Protein AF-0000000080278066 (afdb_homodimer)

Solvent-accessible surface area (backbone atoms only — not comparable to full-atom values): 15580 Å² total; per-residue (Å²): 105,79,45,78,43,74,53,50,48,86,42,16,71,57,49,38,62,43,39,34,72,67,71,38,72,87,62,47,45,68,61,43,23,52,51,37,48,52,32,67,65,35,91,58,34,46,40,35,28,34,30,45,75,88,36,65,45,29,40,30,29,33,32,58,42,70,47,74,82,48,89,48,21,35,20,35,48,63,41,73,37,56,35,78,92,51,60,94,70,52,56,63,58,54,45,51,52,52,48,50,52,52,29,46,74,72,43,23,48,26,38,34,35,74,42,54,59,85,45,56,69,61,50,55,53,42,44,77,72,62,31,41,72,37,49,87,53,27,40,38,31,36,31,78,52,77,134,105,80,46,76,44,73,53,49,49,84,42,17,71,56,49,38,62,42,39,33,74,69,70,38,72,90,61,47,47,68,62,43,24,53,51,38,48,52,34,65,65,35,91,58,34,46,38,34,28,33,28,47,77,89,35,66,44,30,42,29,30,32,34,60,44,72,49,75,82,50,92,49,24,35,19,33,48,64,41,74,38,56,35,80,94,51,58,94,70,52,57,63,58,53,45,52,50,51,48,50,53,52,28,46,73,72,44,23,49,28,39,34,36,75,41,54,58,84,45,54,69,60,50,54,52,42,44,74,70,62,32,39,70,37,49,87,54,26,41,37,30,37,31,79,52,76,134

pLDDT: mean 96.29, std 3.82, range [64.88, 98.88]

Organism: Amycolatopsis orientalis (NCBI:txid31958)

Sequence (294 aa):
MMEIRQALTTDAPAVTPLLVQLGYPDNDVDDVRRRLERWERHPEGAAFVAESDGTVVGVVAVVAIPLFEREGSVGRIVALVVDESQRGTGVGRELVAVAEAEALRWGCIAMEVSSSRHRTGAHAFYRARGYEDRCERSAKFYRALTAMMEIRQALTTDAPAVTPLLVQLGYPDNDVDDVRRRLERWERHPEGAAFVAESDGTVVGVVAVVAIPLFEREGSVGRIVALVVDESQRGTGVGRELVAVAEAEALRWGCIAMEVSSSRHRTGAHAFYRARGYEDRCERSAKFYRALTA

Structure (mmCIF, N/CA/C/O backbone):
data_AF-0000000080278066-model_v1
#
loop_
_entity.id
_entity.type
_entity.pdbx_description
1 polymer Acetyltransferase
#
loop_
_atom_site.group_PDB
_atom_site.id
_atom_site.type_symbol
_atom_site.label_atom_id
_atom_site.label_alt_id
_atom_site.label_comp_id
_atom_site.label_asym_id
_atom_site.label_entity_id
_atom_site.label_seq_id
_atom_site.pdbx_PDB_ins_code
_atom_site.Cartn_x
_atom_site.Cartn_y
_atom_site.Cartn_z
_atom_site.occupancy
_atom_site.B_iso_or_equiv
_atom_site.auth_seq_id
_atom_site.auth_comp_id
_atom_site.auth_asym_id
_atom_site.auth_atom_id
_atom_site.pdbx_PDB_model_num
ATOM 1 N N . MET A 1 1 ? -9.531 -31.562 -7.836 1 84.81 1 MET A N 1
ATOM 2 C CA . MET A 1 1 ? -10.359 -30.547 -7.207 1 84.81 1 MET A CA 1
ATOM 3 C C . MET A 1 1 ? -9.523 -29.344 -6.801 1 84.81 1 MET A C 1
ATOM 5 O O . MET A 1 1 ? -8.359 -29.484 -6.406 1 84.81 1 MET A O 1
ATOM 9 N N . MET A 1 2 ? -9.891 -28.156 -7.047 1 91.19 2 MET A N 1
ATOM 10 C CA . MET A 1 2 ? -9.133 -26.938 -6.738 1 91.19 2 MET A CA 1
ATOM 11 C C . MET A 1 2 ? -9.438 -26.453 -5.324 1 91.19 2 MET A C 1
ATOM 13 O O . MET A 1 2 ? -10.594 -26.469 -4.895 1 91.19 2 MET A O 1
ATOM 17 N N . GLU A 1 3 ? -8.391 -26.188 -4.559 1 96.62 3 GLU A N 1
ATOM 18 C CA . GLU A 1 3 ? -8.508 -25.656 -3.205 1 96.62 3 GLU A CA 1
ATOM 19 C C . GLU A 1 3 ? -7.613 -24.422 -3.02 1 96.62 3 GLU A C 1
ATOM 21 O O . GLU A 1 3 ? -6.484 -24.391 -3.52 1 96.62 3 GLU A O 1
ATOM 26 N N . ILE A 1 4 ? -8.156 -23.453 -2.354 1 98.38 4 ILE A N 1
ATOM 27 C CA . ILE A 1 4 ? -7.348 -22.297 -1.973 1 98.38 4 ILE A CA 1
ATOM 28 C C . ILE A 1 4 ? -7.023 -22.375 -0.482 1 98.38 4 ILE A C 1
ATOM 30 O O . ILE A 1 4 ? -7.918 -22.562 0.346 1 98.38 4 ILE A O 1
ATOM 34 N N . ARG A 1 5 ? -5.812 -22.25 -0.176 1 98.25 5 ARG A N 1
ATOM 35 C CA . ARG A 1 5 ? -5.371 -22.297 1.215 1 98.25 5 ARG A CA 1
ATOM 36 C C . ARG A 1 5 ? -4.254 -21.281 1.462 1 98.25 5 ARG A C 1
ATOM 38 O O . ARG A 1 5 ? -3.658 -20.766 0.516 1 98.25 5 ARG A O 1
ATOM 45 N N . GLN A 1 6 ? -3.992 -21.047 2.738 1 98.31 6 GLN A N 1
ATOM 46 C CA . GLN A 1 6 ? -2.867 -20.188 3.086 1 98.31 6 GLN A CA 1
ATOM 47 C C . GLN A 1 6 ? -1.546 -20.797 2.623 1 98.31 6 GLN A C 1
ATOM 49 O O . GLN A 1 6 ? -1.34 -22 2.734 1 98.31 6 GLN A O 1
ATOM 54 N N . ALA A 1 7 ? -0.688 -20 2.07 1 98.62 7 ALA A N 1
ATOM 55 C CA . ALA A 1 7 ? 0.644 -20.438 1.67 1 98.62 7 ALA A CA 1
ATOM 56 C C . ALA A 1 7 ? 1.505 -20.766 2.889 1 98.62 7 ALA A C 1
ATOM 58 O O . ALA A 1 7 ? 1.443 -20.062 3.9 1 98.62 7 ALA A O 1
ATOM 59 N N . LEU A 1 8 ? 2.256 -21.781 2.803 1 97.5 8 LEU A N 1
ATOM 60 C CA . LEU A 1 8 ? 3.23 -22.172 3.816 1 97.5 8 LEU A CA 1
ATOM 61 C C . LEU A 1 8 ? 4.652 -22.062 3.273 1 97.5 8 LEU A C 1
ATOM 63 O O . LEU A 1 8 ? 4.855 -22.031 2.057 1 97.5 8 LEU A O 1
ATOM 67 N N . THR A 1 9 ? 5.594 -22.047 4.23 1 97.94 9 THR A N 1
ATOM 68 C CA . THR A 1 9 ? 6.992 -21.984 3.826 1 97.94 9 THR A CA 1
ATOM 69 C C . THR A 1 9 ? 7.355 -23.188 2.951 1 97.94 9 THR A C 1
ATOM 71 O O . THR A 1 9 ? 8.195 -23.078 2.059 1 97.94 9 THR A O 1
ATOM 74 N N . THR A 1 10 ? 6.688 -24.266 3.137 1 97.56 10 THR A N 1
ATOM 75 C CA . THR A 1 10 ? 6.965 -25.484 2.391 1 97.56 10 THR A CA 1
ATOM 76 C C . THR A 1 10 ? 6.492 -25.359 0.945 1 97.56 10 THR A C 1
ATOM 78 O O . THR A 1 10 ? 6.836 -26.172 0.097 1 97.56 10 THR A O 1
ATOM 81 N N . ASP A 1 11 ? 5.773 -24.328 0.595 1 98.5 11 ASP A N 1
ATOM 82 C CA . ASP A 1 11 ? 5.285 -24.109 -0.763 1 98.5 11 ASP A CA 1
ATOM 83 C C . ASP A 1 11 ? 6.336 -23.406 -1.612 1 98.5 11 ASP A C 1
ATOM 85 O O . ASP A 1 11 ? 6.145 -23.219 -2.814 1 98.5 11 ASP A O 1
ATOM 89 N N . ALA A 1 12 ? 7.461 -23.047 -1.023 1 98.75 12 ALA A N 1
ATOM 90 C CA . ALA A 1 12 ? 8.461 -22.219 -1.687 1 98.75 12 ALA A CA 1
ATOM 91 C C . ALA A 1 12 ? 8.898 -22.844 -3.01 1 98.75 12 ALA A C 1
ATOM 93 O O . ALA A 1 12 ? 8.961 -22.156 -4.035 1 98.75 12 ALA A O 1
ATOM 94 N N . PRO A 1 13 ? 9.125 -24.156 -3.072 1 98.69 13 PRO A N 1
ATOM 95 C CA . PRO A 1 13 ? 9.547 -24.734 -4.352 1 98.69 13 PRO A CA 1
ATOM 96 C C . PRO A 1 13 ? 8.492 -24.578 -5.441 1 98.69 13 PRO A C 1
ATOM 98 O O . PRO A 1 13 ? 8.828 -24.422 -6.617 1 98.69 13 PRO A O 1
ATOM 101 N N . ALA A 1 14 ? 7.238 -24.641 -5.09 1 98.69 14 ALA A N 1
ATOM 102 C CA . ALA A 1 14 ? 6.156 -24.547 -6.066 1 98.69 14 ALA A CA 1
ATOM 103 C C . ALA A 1 14 ? 5.867 -23.109 -6.4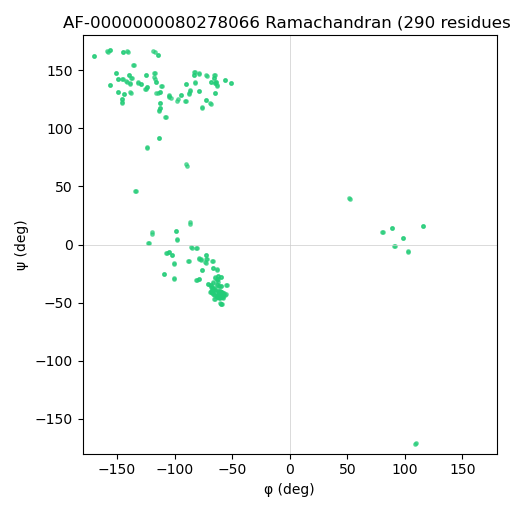41 1 98.69 14 ALA A C 1
ATOM 105 O O . ALA A 1 14 ? 5.488 -22.812 -7.578 1 98.69 14 ALA A O 1
ATOM 106 N N . VAL A 1 15 ? 6.078 -22.141 -5.527 1 98.75 15 VAL A N 1
ATOM 107 C CA . VAL A 1 15 ? 5.793 -20.734 -5.742 1 98.75 15 VAL A CA 1
ATOM 108 C C . VAL A 1 15 ? 6.902 -20.109 -6.578 1 98.75 15 VAL A C 1
ATOM 110 O O . VAL A 1 15 ? 6.648 -19.203 -7.387 1 98.75 15 VAL A O 1
ATOM 113 N N . THR A 1 16 ? 8.133 -20.625 -6.473 1 98.75 16 THR A N 1
ATOM 114 C CA . THR A 1 16 ? 9.297 -20.031 -7.121 1 98.75 16 THR A CA 1
ATOM 115 C C . THR A 1 16 ? 9.109 -20 -8.633 1 98.75 16 THR A C 1
ATOM 117 O O . THR A 1 16 ? 9.234 -18.938 -9.25 1 98.75 16 THR A O 1
ATOM 120 N N . PRO A 1 17 ? 8.742 -21.094 -9.289 1 98.31 17 PRO A N 1
ATOM 121 C CA . PRO A 1 17 ? 8.5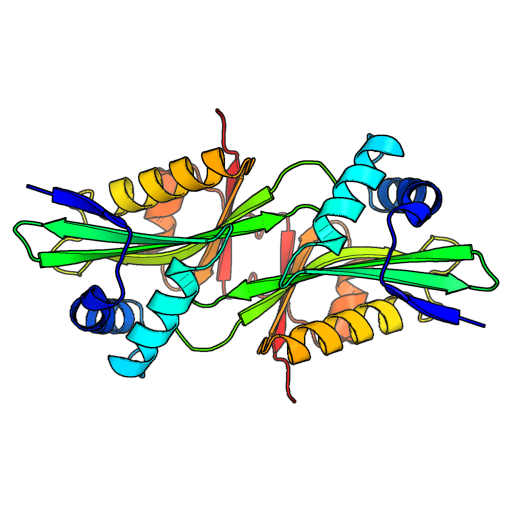39 -21.016 -10.742 1 98.31 17 PRO A CA 1
ATOM 122 C C . PRO A 1 17 ? 7.367 -20.109 -11.125 1 98.31 17 PRO A C 1
ATOM 124 O O . PRO A 1 17 ? 7.352 -19.547 -12.219 1 98.31 17 PRO A O 1
ATOM 127 N N . LEU A 1 18 ? 6.336 -19.953 -10.289 1 98.56 18 LEU A N 1
ATOM 128 C CA . LEU A 1 18 ? 5.242 -19.016 -10.547 1 98.56 18 LEU A CA 1
ATOM 129 C C . LEU A 1 18 ? 5.75 -17.594 -10.609 1 98.56 18 LEU A C 1
ATOM 131 O O . LEU A 1 18 ? 5.309 -16.797 -11.453 1 98.56 18 LEU A O 1
ATOM 135 N N . LEU A 1 19 ? 6.699 -17.25 -9.703 1 98.5 19 LEU A N 1
ATOM 136 C CA . LEU A 1 19 ? 7.262 -15.898 -9.695 1 98.5 19 LEU A CA 1
ATOM 137 C C . LEU A 1 19 ? 8.07 -15.648 -10.961 1 98.5 19 LEU A C 1
ATOM 139 O O . LEU A 1 19 ? 8.109 -14.523 -11.469 1 98.5 19 LEU A O 1
ATOM 143 N N . VAL A 1 20 ? 8.695 -16.672 -11.484 1 97.62 20 VAL A N 1
ATOM 144 C CA . VAL A 1 20 ? 9.367 -16.562 -12.781 1 97.62 20 VAL A CA 1
ATOM 145 C C . VAL A 1 20 ? 8.344 -16.219 -13.859 1 97.62 20 VAL A C 1
ATOM 147 O O . VAL A 1 20 ? 8.57 -15.297 -14.656 1 97.62 20 VAL A O 1
ATOM 150 N N . GLN A 1 21 ? 7.199 -16.906 -13.852 1 96.75 21 GLN A N 1
ATOM 151 C CA . GLN A 1 21 ? 6.141 -16.641 -14.82 1 96.75 21 GLN A CA 1
ATOM 152 C C . GLN A 1 21 ? 5.59 -15.227 -14.656 1 96.75 21 GLN A C 1
ATOM 154 O O . GLN A 1 21 ? 5.145 -14.617 -15.625 1 96.75 21 GLN A O 1
ATOM 159 N N . LEU A 1 22 ? 5.629 -14.688 -13.438 1 96.06 22 LEU A N 1
ATOM 160 C CA . LEU A 1 22 ? 5.148 -13.344 -13.148 1 96.06 22 LEU A CA 1
ATOM 161 C C . LEU A 1 22 ? 6.105 -12.297 -13.703 1 96.06 22 LEU A C 1
ATOM 163 O O . LEU A 1 22 ? 5.738 -11.125 -13.844 1 96.06 22 LEU A O 1
ATOM 167 N N . GLY A 1 23 ? 7.348 -12.75 -14.039 1 95.44 23 GLY A N 1
ATOM 168 C CA . GLY A 1 23 ? 8.305 -11.836 -14.648 1 95.44 23 GLY A CA 1
ATOM 169 C C . GLY A 1 23 ? 9.523 -11.594 -13.789 1 95.44 23 GLY A C 1
ATOM 170 O O . GLY A 1 23 ? 10.258 -10.633 -14 1 95.44 23 GLY A O 1
ATOM 171 N N . TYR A 1 24 ? 9.75 -12.453 -12.773 1 97 24 TYR A N 1
ATOM 172 C CA . TYR A 1 24 ? 10.883 -12.289 -11.867 1 97 24 TYR A CA 1
ATOM 173 C C . TYR A 1 24 ? 11.75 -13.547 -11.844 1 97 24 TYR A C 1
ATOM 175 O O . TYR A 1 24 ? 11.68 -14.336 -10.898 1 97 24 TYR A O 1
ATOM 183 N N . PRO A 1 25 ? 12.602 -13.641 -12.789 1 96.06 25 PRO A N 1
ATOM 184 C CA . PRO A 1 25 ? 13.359 -14.875 -12.984 1 96.06 25 PRO A CA 1
ATOM 185 C C . PRO A 1 25 ? 14.5 -15.039 -11.977 1 96.06 25 PRO A C 1
ATOM 187 O O . PRO A 1 25 ? 15.055 -16.125 -11.836 1 96.06 25 PRO A O 1
ATOM 190 N N . ASP A 1 26 ? 14.859 -14 -11.234 1 94.56 26 ASP A N 1
ATOM 191 C CA . ASP A 1 26 ? 16.031 -14.023 -10.359 1 94.56 26 ASP A CA 1
ATOM 192 C C . ASP A 1 26 ? 15.672 -14.594 -8.984 1 94.56 26 ASP A C 1
ATOM 194 O O . ASP A 1 26 ? 16.469 -14.531 -8.055 1 94.56 26 ASP A O 1
ATOM 198 N N . ASN A 1 27 ? 14.562 -15.289 -8.891 1 97.19 27 ASN A N 1
ATOM 199 C CA . ASN A 1 27 ? 14.156 -15.844 -7.605 1 97.19 27 ASN A CA 1
ATOM 200 C C . ASN A 1 27 ? 14.727 -17.25 -7.395 1 97.19 27 ASN A C 1
ATOM 202 O O . ASN A 1 27 ? 14.773 -18.047 -8.328 1 97.19 27 ASN A O 1
ATOM 206 N N . ASP A 1 28 ? 15.18 -17.469 -6.191 1 97.19 28 ASP A N 1
ATOM 207 C CA . ASP A 1 28 ? 15.516 -18.828 -5.805 1 97.19 28 ASP A CA 1
ATOM 208 C C . ASP A 1 28 ? 14.656 -19.297 -4.633 1 97.19 28 ASP A C 1
ATOM 210 O O . ASP A 1 28 ? 14 -18.484 -3.975 1 97.19 28 ASP A O 1
ATOM 214 N N . VAL A 1 29 ? 14.664 -20.578 -4.371 1 98.5 29 VAL A N 1
ATOM 215 C CA . VAL A 1 29 ? 13.734 -21.219 -3.441 1 98.5 29 VAL A CA 1
ATOM 216 C C . VAL A 1 29 ? 13.992 -20.703 -2.025 1 98.5 29 VAL A C 1
ATOM 218 O O . VAL A 1 29 ? 13.055 -20.469 -1.264 1 98.5 29 VAL A O 1
ATOM 221 N N . ASP A 1 30 ? 15.211 -20.484 -1.676 1 98.19 30 ASP A N 1
ATOM 222 C CA . ASP A 1 30 ? 15.547 -20.062 -0.324 1 98.19 30 ASP A CA 1
ATOM 223 C C . ASP A 1 30 ? 15.055 -18.625 -0.068 1 98.19 30 ASP A C 1
ATOM 225 O O . ASP A 1 30 ? 14.539 -18.328 1.013 1 98.19 30 ASP A O 1
ATOM 229 N N . ASP A 1 31 ? 15.211 -17.797 -1.021 1 97.44 31 ASP A N 1
ATOM 230 C CA . ASP A 1 31 ? 14.703 -16.438 -0.923 1 97.44 31 ASP A CA 1
ATOM 231 C C . ASP A 1 31 ? 13.188 -16.422 -0.785 1 97.44 31 ASP A C 1
ATOM 233 O O . ASP A 1 31 ? 12.641 -15.703 0.053 1 97.44 31 ASP A O 1
ATOM 237 N N . VAL A 1 32 ? 12.578 -17.219 -1.61 1 98.62 32 VAL A N 1
ATOM 238 C CA . VAL A 1 32 ? 11.117 -17.297 -1.595 1 98.62 32 VAL A CA 1
ATOM 239 C C . VAL A 1 32 ? 10.641 -17.844 -0.256 1 98.62 32 VAL A C 1
ATOM 241 O O . VAL A 1 32 ? 9.656 -17.359 0.308 1 98.62 32 VAL A O 1
ATOM 244 N N . ARG A 1 33 ? 11.312 -18.812 0.254 1 98.56 33 ARG A N 1
ATOM 245 C CA . ARG A 1 33 ? 10.977 -19.375 1.555 1 98.56 33 ARG A CA 1
ATOM 246 C C . ARG A 1 33 ? 11.023 -18.312 2.646 1 98.56 33 ARG A C 1
ATOM 248 O O . ARG A 1 33 ? 10.117 -18.234 3.48 1 98.56 33 ARG A O 1
ATOM 255 N N . ARG A 1 34 ? 12.039 -17.531 2.648 1 97.75 34 ARG A N 1
ATOM 256 C CA . ARG A 1 34 ? 12.18 -16.453 3.637 1 97.75 34 ARG A CA 1
ATOM 257 C C . ARG A 1 34 ? 11.039 -15.453 3.525 1 97.75 34 ARG A C 1
ATOM 259 O O . ARG A 1 34 ? 10.492 -15.008 4.539 1 97.75 34 ARG A O 1
ATOM 266 N N . ARG A 1 35 ? 10.719 -15.156 2.354 1 98 35 ARG A N 1
ATOM 267 C CA . ARG A 1 35 ? 9.625 -14.203 2.16 1 98 35 ARG A CA 1
ATOM 268 C C . ARG A 1 35 ? 8.297 -14.812 2.598 1 98 35 ARG A C 1
ATOM 270 O O . ARG A 1 35 ? 7.469 -14.125 3.211 1 98 35 ARG A O 1
ATOM 277 N N . LEU A 1 36 ? 8.086 -16.109 2.281 1 98.56 36 LEU A N 1
ATOM 278 C CA . LEU A 1 36 ? 6.867 -16.766 2.734 1 98.56 36 LEU A CA 1
ATOM 279 C C . LEU A 1 36 ? 6.793 -16.781 4.258 1 98.56 36 LEU A C 1
ATOM 281 O O . LEU A 1 36 ? 5.715 -16.641 4.836 1 98.56 36 LEU A O 1
ATOM 285 N N . GLU A 1 37 ? 7.875 -16.922 4.887 1 97.88 37 GLU A N 1
ATOM 286 C CA . GLU A 1 37 ? 7.922 -16.891 6.348 1 97.88 37 GLU A CA 1
ATOM 287 C C . GLU A 1 37 ? 7.477 -15.523 6.871 1 97.88 37 GLU A C 1
ATOM 289 O O . GLU A 1 37 ? 6.703 -15.445 7.828 1 97.88 37 GLU A O 1
ATOM 294 N N . ARG A 1 38 ? 7.977 -14.508 6.273 1 95.69 38 ARG A N 1
ATOM 295 C CA . ARG A 1 38 ? 7.586 -13.148 6.637 1 95.69 38 ARG A CA 1
ATOM 296 C C . ARG A 1 38 ? 6.082 -12.953 6.477 1 95.69 38 ARG A C 1
ATOM 298 O O . ARG A 1 38 ? 5.426 -12.383 7.352 1 95.69 38 ARG A O 1
ATOM 305 N N . TRP A 1 39 ? 5.562 -13.445 5.414 1 96.81 39 TRP A N 1
ATOM 306 C CA . TRP A 1 39 ? 4.145 -13.266 5.117 1 96.81 39 TRP A CA 1
ATOM 307 C C . TRP A 1 39 ? 3.283 -14.094 6.066 1 96.81 39 TRP A C 1
ATOM 309 O O . TRP A 1 39 ? 2.191 -13.672 6.453 1 96.81 39 TRP A O 1
ATOM 319 N N . GLU A 1 40 ? 3.783 -15.195 6.426 1 95.19 40 GLU A N 1
ATOM 320 C CA . GLU A 1 40 ? 3.078 -16.047 7.387 1 95.19 40 GLU A CA 1
ATOM 321 C C . GLU A 1 40 ? 2.924 -15.336 8.727 1 95.19 40 GLU A C 1
ATOM 323 O O . GLU A 1 40 ? 1.932 -15.539 9.43 1 95.19 40 GLU A O 1
ATOM 328 N N . ARG A 1 41 ? 3.805 -14.453 9.023 1 93.31 41 ARG A N 1
ATOM 329 C CA . ARG A 1 41 ? 3.836 -13.812 10.336 1 93.31 41 ARG A CA 1
ATOM 330 C C . ARG A 1 41 ? 3.25 -12.406 10.273 1 93.31 41 ARG A C 1
ATOM 332 O O . ARG A 1 41 ? 3.1 -11.75 11.305 1 93.31 41 ARG A O 1
ATOM 339 N N . HIS A 1 42 ? 3.02 -11.969 9.133 1 94.31 42 HIS A N 1
ATOM 340 C CA . HIS A 1 42 ? 2.549 -10.594 8.984 1 94.31 42 HIS A CA 1
ATOM 341 C C . HIS A 1 42 ? 1.17 -10.414 9.609 1 94.31 42 HIS A C 1
ATOM 343 O O . HIS A 1 42 ? 0.251 -11.188 9.336 1 94.31 42 HIS A O 1
ATOM 349 N N . PRO A 1 43 ? 0.98 -9.453 10.398 1 92 43 PRO A N 1
ATOM 350 C CA . PRO A 1 43 ? -0.276 -9.312 11.141 1 92 43 PRO A CA 1
ATOM 351 C C . PRO A 1 43 ? -1.463 -8.992 10.242 1 92 43 PRO A C 1
ATOM 353 O O . PRO A 1 43 ? -2.588 -9.414 10.516 1 92 43 PRO A O 1
ATOM 356 N N . GLU A 1 44 ? -1.262 -8.242 9.211 1 96.44 44 GLU A N 1
ATOM 357 C CA . GLU A 1 44 ? -2.309 -7.871 8.266 1 96.44 44 GLU A CA 1
ATOM 358 C C . GLU A 1 44 ? -1.832 -8.031 6.82 1 96.44 44 GLU A C 1
ATOM 360 O O . GLU A 1 44 ? -1.976 -7.117 6.008 1 96.44 44 GLU A O 1
ATOM 365 N N . GLY A 1 45 ? -1.229 -9.102 6.531 1 97.69 45 GLY A N 1
ATOM 366 C CA . GLY A 1 45 ? -0.775 -9.617 5.25 1 97.69 45 GLY A CA 1
ATOM 367 C C . GLY A 1 45 ? -0.872 -11.133 5.148 1 97.69 45 GLY A C 1
ATOM 368 O O . GLY A 1 45 ? -0.667 -11.836 6.137 1 97.69 45 GLY A O 1
ATOM 369 N N . ALA A 1 46 ? -1.251 -11.578 3.938 1 98.25 46 ALA A N 1
ATOM 370 C CA . ALA A 1 46 ? -1.374 -13.016 3.744 1 98.25 46 ALA A CA 1
ATOM 371 C C . ALA A 1 46 ? -1.101 -13.406 2.293 1 98.25 46 ALA A C 1
ATOM 373 O O . ALA A 1 46 ? -1.369 -12.625 1.377 1 98.25 46 ALA A O 1
ATOM 374 N N . ALA A 1 47 ? -0.575 -14.539 2.166 1 98.81 47 ALA A N 1
ATOM 375 C CA . ALA A 1 47 ? -0.457 -15.18 0.86 1 98.81 47 ALA A CA 1
ATOM 376 C C . ALA A 1 47 ? -1.285 -16.469 0.801 1 98.81 47 ALA A C 1
ATOM 378 O O . ALA A 1 47 ? -1.335 -17.219 1.771 1 98.81 47 ALA A O 1
ATOM 379 N N . PHE A 1 48 ? -1.915 -16.656 -0.333 1 98.88 48 PHE A N 1
ATOM 380 C CA . PHE A 1 48 ? -2.705 -17.859 -0.577 1 98.88 48 PHE A CA 1
ATOM 381 C C . PHE A 1 48 ? -2.246 -18.562 -1.85 1 98.88 48 PHE A C 1
ATOM 383 O O . PHE A 1 48 ? -1.877 -17.906 -2.826 1 98.88 48 PHE A O 1
ATOM 390 N N . VAL A 1 49 ? -2.326 -19.906 -1.823 1 98.88 49 VAL A N 1
ATOM 391 C CA . VAL A 1 49 ? -2.023 -20.688 -3.02 1 98.88 49 VAL A CA 1
ATOM 392 C C . VAL A 1 49 ? -3.266 -21.453 -3.463 1 98.88 49 VAL A C 1
ATOM 394 O O . VAL A 1 49 ? -4.109 -21.812 -2.637 1 98.88 49 VAL A O 1
ATOM 397 N N . ALA A 1 50 ? -3.418 -21.531 -4.727 1 98.75 50 ALA A N 1
ATOM 398 C CA . ALA A 1 50 ? -4.375 -22.453 -5.328 1 98.75 50 ALA A CA 1
ATOM 399 C C . ALA A 1 50 ? -3.729 -23.812 -5.613 1 98.75 50 ALA A C 1
ATOM 401 O O . ALA A 1 50 ? -2.703 -23.891 -6.293 1 98.75 50 ALA A O 1
ATOM 402 N N . GLU A 1 51 ? -4.293 -24.828 -5.086 1 97.88 51 GLU A N 1
ATOM 403 C CA . GLU A 1 51 ? -3.807 -26.188 -5.293 1 97.88 51 GLU A CA 1
ATOM 404 C C . GLU A 1 51 ? -4.797 -27.016 -6.105 1 97.88 51 GLU A C 1
ATOM 406 O O . GLU A 1 51 ? -5.98 -27.078 -5.77 1 97.88 51 GLU A O 1
ATOM 411 N N . SER A 1 52 ? -4.355 -27.531 -7.227 1 95.62 52 SER A N 1
ATOM 412 C CA . SER A 1 52 ? -5.129 -28.438 -8.07 1 95.62 52 SER A CA 1
ATOM 413 C C . SER A 1 52 ? -4.496 -29.828 -8.102 1 95.62 52 SER A C 1
ATOM 415 O O . SER A 1 52 ? -3.389 -30 -8.617 1 95.62 52 SER A O 1
ATOM 417 N N . ASP A 1 53 ? -5.238 -30.812 -7.555 1 92.69 53 ASP A N 1
ATOM 418 C CA . ASP A 1 53 ? -4.793 -32.188 -7.547 1 92.69 53 ASP A CA 1
ATOM 419 C C . ASP A 1 53 ? -3.389 -32.312 -6.961 1 92.69 53 ASP A C 1
ATOM 421 O O . ASP A 1 53 ? -2.514 -32.938 -7.562 1 92.69 53 ASP A O 1
ATOM 425 N N . GLY A 1 54 ? -3.098 -31.547 -5.91 1 92.56 54 GLY A N 1
ATOM 426 C CA . GLY A 1 54 ? -1.864 -31.656 -5.145 1 92.56 54 GLY A CA 1
ATOM 427 C C . GLY A 1 54 ? -0.761 -30.75 -5.664 1 92.56 54 GLY A C 1
ATOM 428 O O . GLY A 1 54 ? 0.332 -30.703 -5.098 1 92.56 54 GLY A O 1
ATOM 429 N N . THR A 1 55 ? -1.075 -30.047 -6.715 1 95.81 55 THR A N 1
ATOM 430 C CA . THR A 1 55 ? -0.081 -29.156 -7.309 1 95.81 55 THR A CA 1
ATOM 431 C C . THR A 1 55 ? -0.485 -27.703 -7.133 1 95.81 55 THR A C 1
ATOM 433 O O . THR A 1 55 ? -1.632 -27.328 -7.395 1 95.81 55 THR A O 1
ATOM 436 N N . VAL A 1 56 ? 0.471 -26.906 -6.656 1 98.38 56 VAL A N 1
ATOM 437 C CA . VAL A 1 56 ? 0.223 -25.484 -6.57 1 98.38 56 VAL A CA 1
ATOM 438 C C . VAL A 1 56 ? 0.243 -24.859 -7.969 1 98.38 56 VAL A C 1
ATOM 440 O O . VAL A 1 56 ? 1.227 -25 -8.695 1 98.38 56 VAL A O 1
ATOM 443 N N . VAL A 1 57 ? -0.869 -24.172 -8.312 1 98.44 57 VAL A N 1
ATOM 444 C CA . VAL A 1 57 ? -0.995 -23.703 -9.688 1 98.44 57 VAL A CA 1
ATOM 445 C C . VAL A 1 57 ? -1.188 -22.188 -9.688 1 98.44 57 VAL A C 1
ATOM 447 O O . VAL A 1 57 ? -1.355 -21.578 -10.742 1 98.44 57 VAL A O 1
ATOM 450 N N . GLY A 1 58 ? -1.191 -21.516 -8.555 1 98.75 58 GLY A N 1
ATOM 451 C CA . GLY A 1 58 ? -1.329 -20.078 -8.461 1 98.75 58 GLY A CA 1
ATOM 452 C C . GLY A 1 58 ? -1.063 -19.547 -7.066 1 98.75 58 GLY A C 1
ATOM 453 O O . GLY A 1 58 ? -1.046 -20.312 -6.098 1 98.75 58 GLY A O 1
ATOM 454 N N . VAL A 1 59 ? -0.816 -18.266 -7 1 98.88 59 VAL A N 1
ATOM 455 C CA . VAL A 1 59 ? -0.574 -17.609 -5.719 1 98.88 59 VAL A CA 1
ATOM 456 C C . VAL A 1 59 ? -1.059 -16.156 -5.777 1 98.88 59 VAL A C 1
ATOM 458 O O . VAL A 1 59 ? -1.006 -15.523 -6.832 1 98.88 59 VAL A O 1
ATOM 461 N N . VAL A 1 60 ? -1.613 -15.695 -4.672 1 98.88 60 VAL A N 1
ATOM 462 C CA . VAL A 1 60 ? -1.959 -14.289 -4.465 1 98.88 60 VAL A CA 1
ATOM 463 C C . VAL A 1 60 ? -1.438 -13.82 -3.107 1 98.88 60 VAL A C 1
ATOM 465 O O . VAL A 1 60 ? -1.428 -14.594 -2.143 1 98.88 60 VAL A O 1
ATOM 468 N N . ALA A 1 61 ? -0.93 -12.664 -3.043 1 98.88 61 ALA A N 1
ATOM 469 C CA . ALA A 1 61 ? -0.522 -12.039 -1.79 1 98.88 61 ALA A CA 1
ATOM 470 C C . ALA A 1 61 ? -1.18 -10.672 -1.622 1 98.88 61 ALA A C 1
ATOM 472 O O . ALA A 1 61 ? -1.24 -9.883 -2.57 1 98.88 61 ALA A O 1
ATOM 473 N N . VAL A 1 62 ? -1.718 -10.422 -0.434 1 98.81 62 VAL A N 1
ATOM 474 C CA . VAL A 1 62 ? -2.473 -9.211 -0.142 1 98.81 62 VAL A CA 1
ATOM 475 C C . VAL A 1 62 ? -2.076 -8.672 1.231 1 98.81 62 VAL A C 1
ATOM 477 O O . VAL A 1 62 ? -1.778 -9.445 2.145 1 98.81 62 VAL A O 1
ATOM 480 N N . VAL A 1 63 ? -2.033 -7.363 1.361 1 98.69 63 VAL A N 1
ATOM 481 C CA . VAL A 1 63 ? -1.689 -6.723 2.629 1 98.69 63 VAL A CA 1
ATOM 482 C C . VAL A 1 63 ? -2.584 -5.508 2.854 1 98.69 63 VAL A C 1
ATOM 484 O O . VAL A 1 63 ? -3.014 -4.859 1.897 1 98.69 63 VAL A O 1
ATOM 487 N N . ALA A 1 64 ? -2.9 -5.27 4.086 1 98.44 64 ALA A N 1
ATOM 488 C CA . ALA A 1 64 ? -3.711 -4.105 4.438 1 98.44 64 ALA A CA 1
ATOM 489 C C . ALA A 1 64 ? -2.836 -2.869 4.641 1 98.44 64 ALA A C 1
ATOM 491 O O . ALA A 1 64 ? -1.8 -2.938 5.305 1 98.44 64 ALA A O 1
ATOM 492 N N . ILE A 1 65 ? -3.201 -1.794 4.062 1 98.44 65 ILE A N 1
ATOM 493 C CA . ILE A 1 65 ? -2.584 -0.484 4.242 1 98.44 65 ILE A CA 1
ATOM 494 C C . ILE A 1 65 ? -3.514 0.418 5.051 1 98.44 65 ILE A C 1
ATOM 496 O O . ILE A 1 65 ? -4.562 0.836 4.559 1 98.44 65 ILE A O 1
ATOM 500 N N . PRO A 1 66 ? -3.137 0.713 6.273 1 97.94 66 PRO A N 1
ATOM 501 C CA . PRO A 1 66 ? -4.027 1.559 7.074 1 97.94 66 PRO A CA 1
ATOM 502 C C . PRO A 1 66 ? -4.188 2.961 6.492 1 97.94 66 PRO A C 1
ATOM 504 O O . PRO A 1 66 ? -3.227 3.529 5.965 1 97.94 66 PRO A O 1
ATOM 507 N N . LEU A 1 67 ? -5.375 3.459 6.547 1 97.94 67 LEU A N 1
ATOM 508 C CA . LEU A 1 67 ? -5.641 4.848 6.191 1 97.94 67 LEU A CA 1
ATOM 509 C C . LEU A 1 67 ? -5.355 5.777 7.367 1 97.94 67 LEU A C 1
ATOM 511 O O . LEU A 1 67 ? -5.551 5.395 8.523 1 97.94 67 LEU A O 1
ATOM 515 N N . PHE A 1 68 ? -4.887 6.93 7.043 1 98.38 68 PHE A N 1
ATOM 516 C CA . PHE A 1 68 ? -4.594 7.895 8.094 1 98.38 68 PHE A CA 1
ATOM 517 C C . PHE A 1 68 ? -5.703 8.93 8.203 1 98.38 68 PHE A C 1
ATOM 519 O O . PHE A 1 68 ? -6 9.414 9.297 1 98.38 68 PHE A O 1
ATOM 526 N N . GLU A 1 69 ? -6.402 9.227 7.043 1 97.19 69 GLU A N 1
ATOM 527 C CA . GLU A 1 69 ? -7.359 10.328 6.965 1 97.19 69 GLU A CA 1
ATOM 528 C C . GLU A 1 69 ? -8.758 9.883 7.391 1 97.19 69 GLU A C 1
ATOM 530 O O . GLU A 1 69 ? -9.625 10.711 7.66 1 97.19 69 GLU A O 1
ATOM 535 N N . ARG A 1 70 ? -8.992 8.594 7.477 1 96.12 70 ARG A N 1
ATOM 536 C CA . ARG A 1 70 ? -10.273 8.031 7.91 1 96.12 70 ARG A CA 1
ATOM 537 C C . ARG A 1 70 ? -10.086 6.621 8.461 1 96.12 70 ARG A C 1
ATOM 539 O O . ARG A 1 70 ? -9.008 6.031 8.32 1 96.12 70 ARG A O 1
ATOM 546 N N . GLU A 1 71 ? -11.102 6.145 9.094 1 94.81 71 GLU A N 1
ATOM 547 C CA . GLU A 1 71 ? -11.055 4.789 9.633 1 94.81 71 GLU A CA 1
ATOM 548 C C . GLU A 1 71 ? -10.984 3.752 8.516 1 94.81 71 GLU A C 1
ATOM 550 O O . GLU A 1 71 ? -11.586 3.936 7.449 1 94.81 71 GLU A O 1
ATOM 555 N N . GLY A 1 72 ? -10.25 2.688 8.867 1 95.81 72 GLY A N 1
ATOM 556 C CA . GLY A 1 72 ? -10.195 1.584 7.922 1 95.81 72 GLY A CA 1
ATOM 557 C C . GLY A 1 72 ? -8.836 1.431 7.266 1 95.81 72 GLY A C 1
ATOM 558 O O . GLY A 1 72 ? -7.848 1.992 7.734 1 95.81 72 GLY A O 1
ATOM 559 N N . SER A 1 73 ? -8.812 0.538 6.246 1 98.06 73 SER A N 1
ATOM 560 C CA . SER A 1 73 ? -7.617 0.215 5.465 1 98.06 73 SER A CA 1
ATOM 561 C C . SER A 1 73 ? -7.973 -0.064 4.008 1 98.06 73 SER A C 1
ATOM 563 O O . SER A 1 73 ? -9.148 -0.138 3.652 1 98.06 73 SER A O 1
ATOM 565 N N . VAL A 1 74 ? -6.957 -0.063 3.197 1 98.56 74 VAL A N 1
ATOM 566 C CA . VAL A 1 74 ? -7.078 -0.527 1.819 1 98.56 74 VAL A CA 1
ATOM 567 C C . VAL A 1 74 ? -6.234 -1.784 1.62 1 98.56 74 VAL A C 1
ATOM 569 O O . VAL A 1 74 ? -5.086 -1.846 2.066 1 98.56 74 VAL A O 1
ATOM 572 N N . GLY A 1 75 ? -6.875 -2.805 1.034 1 98.75 75 GLY A N 1
ATOM 573 C CA . GLY A 1 75 ? -6.113 -3.988 0.671 1 98.75 75 GLY A CA 1
ATOM 574 C C . GLY A 1 75 ? -5.316 -3.816 -0.608 1 98.75 75 GLY A C 1
ATOM 575 O O . GLY A 1 75 ? -5.84 -3.32 -1.609 1 98.75 75 GLY A O 1
ATOM 576 N N . ARG A 1 76 ? -4.09 -4.176 -0.599 1 98.75 76 ARG A N 1
ATOM 577 C CA . ARG A 1 76 ? -3.227 -4.164 -1.776 1 98.75 76 ARG A CA 1
ATOM 578 C C . ARG A 1 76 ? -2.84 -5.582 -2.186 1 98.75 76 ARG A C 1
ATOM 580 O O . ARG A 1 76 ? -2.217 -6.309 -1.411 1 98.75 76 ARG A O 1
ATOM 587 N N . ILE A 1 77 ? -3.246 -5.969 -3.367 1 98.69 77 ILE A N 1
ATOM 588 C CA . ILE A 1 77 ? -2.689 -7.184 -3.953 1 98.69 77 ILE A CA 1
ATOM 589 C C . ILE A 1 77 ? -1.282 -6.902 -4.477 1 98.69 77 ILE A C 1
ATOM 591 O O . ILE A 1 77 ? -1.104 -6.109 -5.402 1 98.69 77 ILE A O 1
ATOM 595 N N . VAL A 1 78 ? -0.323 -7.598 -3.902 1 98.44 78 VAL A N 1
ATOM 596 C CA . VAL A 1 78 ? 1.061 -7.293 -4.25 1 98.44 78 VAL A CA 1
ATOM 597 C C . VAL A 1 78 ? 1.58 -8.32 -5.25 1 98.44 78 VAL A C 1
ATOM 599 O O . VAL A 1 78 ? 2.619 -8.117 -5.883 1 98.44 78 VAL A O 1
ATOM 602 N N . ALA A 1 79 ? 0.909 -9.414 -5.375 1 98.31 79 ALA A N 1
ATOM 603 C CA . ALA A 1 79 ? 1.246 -10.438 -6.359 1 98.31 79 ALA A CA 1
ATOM 604 C C . ALA A 1 79 ? 0.03 -11.297 -6.699 1 98.31 79 ALA A C 1
ATOM 606 O O . ALA A 1 79 ? -0.762 -11.641 -5.816 1 98.31 79 ALA A O 1
ATOM 607 N N . LEU A 1 80 ? -0.119 -11.57 -7.926 1 98.25 80 LEU A N 1
ATOM 608 C CA . LEU A 1 80 ? -1.062 -12.555 -8.453 1 98.25 80 LEU A CA 1
ATOM 609 C C . LEU A 1 80 ? -0.492 -13.242 -9.688 1 98.25 80 LEU A C 1
ATOM 611 O O . LEU A 1 80 ? -0.136 -12.586 -10.664 1 98.25 80 LEU A O 1
ATOM 615 N N . VAL A 1 81 ? -0.403 -14.555 -9.594 1 98.12 81 VAL A N 1
ATOM 616 C CA . VAL A 1 81 ? 0.054 -15.297 -10.758 1 98.12 81 VAL A CA 1
ATOM 617 C C . VAL A 1 81 ? -0.585 -16.688 -10.773 1 98.12 81 VAL A C 1
ATOM 619 O O . VAL A 1 81 ? -0.702 -17.328 -9.734 1 98.12 81 VAL A O 1
ATOM 622 N N . VAL A 1 82 ? -1.092 -17 -11.852 1 98 82 VAL A N 1
ATOM 623 C CA . VAL A 1 82 ? -1.611 -18.344 -12.141 1 98 82 VAL A CA 1
ATOM 624 C C . VAL A 1 82 ? -0.724 -19.016 -13.18 1 98 82 VAL A C 1
ATOM 626 O O . VAL A 1 82 ? -0.31 -18.391 -14.156 1 98 82 VAL A O 1
ATOM 629 N N . ASP A 1 83 ? -0.446 -20.266 -12.922 1 98.06 83 ASP A N 1
ATOM 630 C CA . ASP A 1 83 ? 0.336 -21.031 -13.891 1 98.06 83 ASP A CA 1
ATOM 631 C C . ASP A 1 83 ? -0.25 -20.906 -15.289 1 98.06 83 ASP A C 1
ATOM 633 O O . ASP A 1 83 ? -1.469 -20.969 -15.469 1 98.06 83 ASP A O 1
ATOM 637 N N . GLU A 1 84 ? 0.619 -20.766 -16.266 1 95.81 84 GLU A N 1
ATOM 638 C CA . GLU A 1 84 ? 0.204 -20.578 -17.641 1 95.81 84 GLU A CA 1
ATOM 639 C C . GLU A 1 84 ? -0.733 -21.703 -18.094 1 95.81 84 GLU A C 1
ATOM 641 O O . GLU A 1 84 ? -1.69 -21.453 -18.828 1 95.81 84 GLU A O 1
ATOM 646 N N . SER A 1 85 ? -0.525 -22.875 -17.625 1 94.06 85 SER A N 1
ATOM 647 C CA . SER A 1 85 ? -1.295 -24.047 -18.031 1 94.06 85 SER A CA 1
ATOM 648 C C . SER A 1 85 ? -2.709 -24.016 -17.469 1 94.06 85 SER A C 1
ATOM 650 O O . SER A 1 85 ? -3.58 -24.766 -17.891 1 94.06 85 SER A O 1
ATOM 652 N N . GLN A 1 86 ? -2.951 -23.125 -16.531 1 93.56 86 GLN A N 1
ATOM 653 C CA . GLN A 1 86 ? -4.238 -23.094 -15.852 1 93.56 86 GLN A CA 1
ATOM 654 C C . GLN A 1 86 ? -4.938 -21.75 -16.062 1 93.56 86 GLN A C 1
ATOM 656 O O . GLN A 1 86 ? -5.93 -21.453 -15.383 1 93.56 86 GLN A O 1
ATOM 661 N N . ARG A 1 87 ? -4.434 -20.953 -16.906 1 89.31 87 ARG A N 1
ATOM 662 C CA . ARG A 1 87 ? -5.039 -19.656 -17.156 1 89.31 87 ARG A CA 1
ATOM 663 C C . ARG A 1 87 ? -6.352 -19.797 -17.922 1 89.31 87 ARG A C 1
ATOM 665 O O . ARG A 1 87 ? -6.516 -20.719 -18.719 1 89.31 87 ARG A O 1
ATOM 672 N N . GLY A 1 88 ? -7.27 -18.891 -17.562 1 89.56 88 GLY A N 1
ATOM 673 C CA . GLY A 1 88 ? -8.578 -18.938 -18.203 1 89.56 88 GLY A CA 1
ATOM 674 C C . GLY A 1 88 ? -9.492 -19.984 -17.594 1 89.56 88 GLY A C 1
ATOM 675 O O . GLY A 1 88 ? -10.555 -20.266 -18.141 1 89.56 88 GLY A O 1
ATOM 676 N N . THR A 1 89 ? -9.07 -20.547 -16.438 1 91.38 89 THR A N 1
ATOM 677 C CA . THR A 1 89 ? -9.844 -21.625 -15.836 1 91.38 89 THR A CA 1
ATOM 678 C C . THR A 1 89 ? -10.617 -21.109 -14.617 1 91.38 89 THR A C 1
ATOM 680 O O . THR A 1 89 ? -11.367 -21.859 -14 1 91.38 89 THR A O 1
ATOM 683 N N . GLY A 1 90 ? -10.391 -19.875 -14.227 1 95 90 GLY A N 1
ATOM 684 C CA . GLY A 1 90 ? -11.086 -19.328 -13.078 1 95 90 GLY A CA 1
ATOM 685 C C . GLY A 1 90 ? -10.234 -19.281 -11.82 1 95 90 GLY A C 1
ATOM 686 O O . GLY A 1 90 ? -10.641 -18.719 -10.805 1 95 90 GLY A O 1
ATOM 687 N N . VAL A 1 91 ? -9.055 -19.828 -11.852 1 97 91 VAL A N 1
ATOM 688 C CA . VAL A 1 91 ? -8.148 -19.891 -10.711 1 97 91 VAL A CA 1
ATOM 689 C C . VAL A 1 91 ? -7.852 -18.469 -10.219 1 97 91 VAL A C 1
ATOM 691 O O . VAL A 1 91 ? -7.91 -18.203 -9.016 1 97 91 VAL A O 1
ATOM 694 N N . GLY A 1 92 ? -7.578 -17.562 -11.133 1 97.56 92 GLY A N 1
ATOM 695 C CA . GLY A 1 92 ? -7.316 -16.172 -10.773 1 97.56 92 GLY A CA 1
ATOM 696 C C . GLY A 1 92 ? -8.477 -15.523 -10.047 1 97.56 92 GLY A C 1
ATOM 697 O O . GLY A 1 92 ? -8.266 -14.812 -9.062 1 97.56 92 GLY A O 1
ATOM 698 N N . ARG A 1 93 ? -9.648 -15.828 -10.531 1 97.19 93 ARG A N 1
ATOM 699 C CA . ARG A 1 93 ? -10.859 -15.281 -9.922 1 97.19 93 ARG A CA 1
ATOM 700 C C . ARG A 1 93 ? -11.008 -15.766 -8.484 1 97.19 93 ARG A C 1
ATOM 702 O O . ARG A 1 93 ? -11.336 -14.984 -7.59 1 97.19 93 ARG A O 1
ATOM 709 N N . GLU A 1 94 ? -10.781 -16.984 -8.266 1 97.75 94 GLU A N 1
ATOM 710 C CA . GLU A 1 94 ? -10.914 -17.562 -6.93 1 97.75 94 GLU A CA 1
ATOM 711 C C . GLU A 1 94 ? -9.844 -17.016 -5.984 1 97.75 94 GLU A C 1
ATOM 713 O O . GLU A 1 94 ? -10.133 -16.719 -4.824 1 97.75 94 GLU A O 1
ATOM 718 N N . LEU A 1 95 ? -8.617 -16.875 -6.473 1 98.56 95 LEU A N 1
ATOM 719 C CA . LEU A 1 95 ? -7.527 -16.312 -5.672 1 98.56 95 LEU A CA 1
ATOM 720 C C . LEU A 1 95 ? -7.836 -14.891 -5.242 1 98.56 95 LEU A C 1
ATOM 722 O O . LEU A 1 95 ? -7.684 -14.547 -4.07 1 98.56 95 LEU A O 1
ATOM 726 N N . VAL A 1 96 ? -8.328 -14.055 -6.164 1 98.44 96 VAL A N 1
ATOM 727 C CA . VAL A 1 96 ? -8.641 -12.664 -5.859 1 98.44 96 VAL A CA 1
ATOM 728 C C . VAL A 1 96 ? -9.828 -12.594 -4.898 1 98.44 96 VAL A C 1
ATOM 730 O O . VAL A 1 96 ? -9.836 -11.773 -3.977 1 98.44 96 VAL A O 1
ATOM 733 N N . ALA A 1 97 ? -10.781 -13.477 -5.066 1 98.12 97 ALA A N 1
ATOM 734 C CA . ALA A 1 97 ? -11.938 -13.508 -4.168 1 98.12 97 ALA A CA 1
ATOM 735 C C . ALA A 1 97 ? -11.508 -13.789 -2.73 1 98.12 97 ALA A C 1
ATOM 737 O O . ALA A 1 97 ? -12 -13.156 -1.794 1 98.12 97 ALA A O 1
ATOM 738 N N . VAL A 1 98 ? -10.625 -14.688 -2.533 1 98.5 98 VAL A N 1
ATOM 739 C CA . VAL A 1 98 ? -10.141 -15.023 -1.199 1 98.5 98 VAL A CA 1
ATOM 740 C C . VAL A 1 98 ? -9.344 -13.852 -0.63 1 98.5 98 VAL A C 1
ATOM 742 O O . VAL A 1 98 ? -9.469 -13.531 0.554 1 98.5 98 VAL A O 1
ATOM 745 N N . ALA A 1 99 ? -8.508 -13.203 -1.456 1 98.62 99 ALA A N 1
ATOM 746 C CA . ALA A 1 99 ? -7.762 -12.023 -1.031 1 98.62 99 ALA A CA 1
ATOM 747 C C . ALA A 1 99 ? -8.703 -10.906 -0.583 1 98.62 99 ALA A C 1
ATOM 749 O O . ALA A 1 99 ? -8.469 -10.266 0.444 1 98.62 99 ALA A O 1
ATOM 750 N N . GLU A 1 100 ? -9.773 -10.711 -1.327 1 98.62 100 GLU A N 1
ATOM 751 C CA . GLU A 1 100 ? -10.766 -9.695 -0.994 1 98.62 100 GLU A CA 1
ATOM 752 C C . GLU A 1 100 ? -11.484 -10.031 0.313 1 98.62 100 GLU A C 1
ATOM 754 O O . GLU A 1 100 ? -11.727 -9.148 1.138 1 98.62 100 GLU A O 1
ATOM 759 N N . ALA A 1 101 ? -11.836 -11.258 0.464 1 98.38 101 ALA A N 1
ATOM 760 C CA . ALA A 1 101 ? -12.492 -11.688 1.696 1 98.38 101 ALA A CA 1
ATOM 761 C C . ALA A 1 101 ? -11.586 -11.461 2.904 1 98.38 101 ALA A C 1
ATOM 763 O O . ALA A 1 101 ? -12.055 -11.008 3.955 1 98.38 101 ALA A O 1
ATOM 764 N N . GLU A 1 102 ? -10.336 -11.82 2.773 1 98.31 102 GLU A N 1
ATOM 765 C CA . GLU A 1 102 ? -9.383 -11.602 3.854 1 98.31 102 GLU A CA 1
ATOM 766 C C . GLU A 1 102 ? -9.227 -10.109 4.164 1 98.31 102 GLU A C 1
ATOM 768 O O . GLU A 1 102 ? -9.188 -9.719 5.328 1 98.31 102 GLU A O 1
ATOM 773 N N . ALA A 1 103 ? -9.125 -9.297 3.121 1 98.56 103 ALA A N 1
ATOM 774 C CA . ALA A 1 103 ? -9.031 -7.848 3.285 1 98.56 103 ALA A CA 1
ATOM 775 C C . ALA A 1 103 ? -10.242 -7.309 4.047 1 98.56 103 ALA A C 1
ATOM 777 O O . ALA A 1 103 ? -10.102 -6.457 4.926 1 98.56 103 ALA A O 1
ATOM 778 N N . LEU A 1 104 ? -11.414 -7.797 3.75 1 98 104 LEU A N 1
ATOM 779 C CA . LEU A 1 104 ? -12.633 -7.395 4.445 1 98 104 LEU A CA 1
ATOM 780 C C . LEU A 1 104 ? -12.547 -7.73 5.93 1 98 104 LEU A C 1
ATOM 782 O O . LEU A 1 104 ? -12.953 -6.93 6.777 1 98 104 LEU A O 1
ATOM 786 N N . ARG A 1 105 ? -11.984 -8.875 6.188 1 97.06 105 ARG A N 1
ATOM 787 C CA . ARG A 1 105 ? -11.828 -9.297 7.578 1 97.06 105 ARG A CA 1
ATOM 788 C C . ARG A 1 105 ? -10.906 -8.344 8.336 1 97.06 105 ARG A C 1
ATOM 790 O O . ARG A 1 105 ? -11.078 -8.141 9.539 1 97.06 105 ARG A O 1
ATOM 797 N N . TRP A 1 106 ? -9.945 -7.75 7.629 1 96.5 106 TRP A N 1
ATOM 798 C CA . TRP A 1 106 ? -9.031 -6.793 8.242 1 96.5 106 TRP A CA 1
ATOM 799 C C . TRP A 1 106 ? -9.672 -5.414 8.336 1 96.5 106 TRP A C 1
ATOM 801 O O . TRP A 1 106 ? -9.039 -4.461 8.797 1 96.5 106 TRP A O 1
ATOM 811 N N . GLY A 1 107 ? -10.898 -5.262 7.812 1 96.12 107 GLY A N 1
ATOM 812 C CA . GLY A 1 107 ? -11.578 -3.975 7.863 1 96.12 107 GLY A CA 1
ATOM 813 C C . GLY A 1 107 ? -11.266 -3.088 6.672 1 96.12 107 GLY A C 1
ATOM 814 O O . GLY A 1 107 ? -11.492 -1.876 6.719 1 96.12 107 GLY A O 1
ATOM 815 N N . CYS A 1 108 ? -10.695 -3.637 5.652 1 98.38 108 CYS A N 1
ATOM 816 C CA . CYS A 1 108 ? -10.438 -2.857 4.445 1 98.38 108 CYS A CA 1
ATOM 817 C C . CYS A 1 108 ? -11.742 -2.441 3.775 1 98.38 108 CYS A C 1
ATOM 819 O O . CYS A 1 108 ? -12.695 -3.221 3.719 1 98.38 108 CYS A O 1
ATOM 821 N N . ILE A 1 109 ? -11.688 -1.211 3.238 1 98.12 109 ILE A N 1
ATOM 822 C CA . ILE A 1 109 ? -12.898 -0.674 2.631 1 98.12 109 ILE A CA 1
ATOM 823 C C . ILE A 1 109 ? -12.766 -0.688 1.109 1 98.12 109 ILE A C 1
ATOM 825 O O . ILE A 1 109 ? -13.719 -0.369 0.392 1 98.12 109 ILE A O 1
ATOM 829 N N . ALA A 1 110 ? -11.609 -1.02 0.598 1 98.56 110 ALA A N 1
ATOM 830 C CA . ALA A 1 110 ? -11.312 -1.082 -0.83 1 98.56 110 ALA A CA 1
ATOM 831 C C . ALA A 1 110 ? -10.102 -1.972 -1.099 1 98.56 110 ALA A C 1
ATOM 833 O O . ALA A 1 110 ? -9.422 -2.404 -0.165 1 98.56 110 ALA A O 1
ATOM 834 N N . MET A 1 111 ? -9.938 -2.314 -2.357 1 98.69 111 MET A N 1
ATOM 835 C CA . MET A 1 111 ? -8.75 -3.002 -2.854 1 98.69 111 MET A CA 1
ATOM 836 C C . MET A 1 111 ? -8.016 -2.148 -3.881 1 98.69 111 MET A C 1
ATOM 838 O O . MET A 1 111 ? -8.641 -1.385 -4.621 1 98.69 111 MET A O 1
ATOM 842 N N . GLU A 1 112 ? -6.691 -2.318 -3.867 1 98.62 112 GLU A N 1
ATOM 843 C CA . GLU A 1 112 ? -5.922 -1.703 -4.945 1 98.62 112 GLU A CA 1
ATOM 844 C C . GLU A 1 112 ? -4.875 -2.666 -5.5 1 98.62 112 GLU A C 1
ATOM 846 O O . GLU A 1 112 ? -4.484 -3.621 -4.82 1 98.62 112 GLU A O 1
ATOM 851 N N . VAL A 1 113 ? -4.484 -2.449 -6.789 1 97.62 113 VAL A N 1
ATOM 852 C CA . VAL A 1 113 ? -3.459 -3.211 -7.492 1 97.62 113 VAL A CA 1
ATOM 853 C C . VAL A 1 113 ? -2.676 -2.285 -8.422 1 97.62 113 VAL A C 1
ATOM 855 O O . VAL A 1 113 ? -3.264 -1.466 -9.133 1 97.62 113 VAL A O 1
ATOM 858 N N . SER A 1 114 ? -1.386 -2.35 -8.32 1 96.38 114 SER A N 1
ATOM 859 C CA . SER A 1 114 ? -0.538 -1.745 -9.336 1 96.38 114 SER A CA 1
ATOM 860 C C . SER A 1 114 ? -0.122 -2.77 -10.391 1 96.38 114 SER A C 1
ATOM 862 O O . SER A 1 114 ? 0.327 -3.867 -10.055 1 96.38 114 SER A O 1
ATOM 864 N N . SER A 1 115 ? -0.293 -2.482 -11.578 1 95.25 115 SER A N 1
ATOM 865 C CA . SER A 1 115 ? 0.008 -3.396 -12.68 1 95.25 115 SER A CA 1
ATOM 866 C C . SER A 1 115 ? 0.678 -2.668 -13.836 1 95.25 115 SER A C 1
ATOM 868 O O . SER A 1 115 ? 0.18 -1.64 -14.297 1 95.25 115 SER A O 1
ATOM 870 N N . SER A 1 116 ? 1.776 -3.256 -14.289 1 93.94 116 SER A N 1
ATOM 871 C CA . SER A 1 116 ? 2.441 -2.678 -15.453 1 93.94 116 SER A CA 1
ATOM 872 C C . SER A 1 116 ? 1.488 -2.572 -16.641 1 93.94 116 SER A C 1
ATOM 874 O O . SER A 1 116 ? 0.698 -3.484 -16.891 1 93.94 116 SER A O 1
ATOM 876 N N . ARG A 1 117 ? 1.588 -1.469 -17.406 1 93.12 117 ARG A N 1
ATOM 877 C CA . ARG A 1 117 ? 0.668 -1.238 -18.516 1 93.12 117 ARG A CA 1
ATOM 878 C C . ARG A 1 117 ? 0.875 -2.268 -19.625 1 93.12 117 ARG A C 1
ATOM 880 O O . ARG A 1 117 ? 0 -2.459 -20.469 1 93.12 117 ARG A O 1
ATOM 887 N N . HIS A 1 118 ? 1.976 -3.008 -19.609 1 90.31 118 HIS A N 1
ATOM 888 C CA . HIS A 1 118 ? 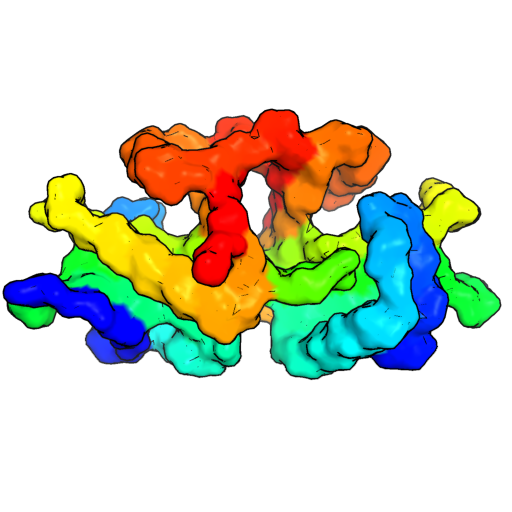2.213 -4.031 -20.625 1 90.31 118 HIS A CA 1
ATOM 889 C C . HIS A 1 118 ? 1.424 -5.301 -20.328 1 90.31 118 HIS A C 1
ATOM 891 O O . HIS A 1 118 ? 1.308 -6.184 -21.172 1 90.31 118 HIS A O 1
ATOM 897 N N . ARG A 1 119 ? 0.882 -5.352 -19.109 1 90.31 119 ARG A N 1
ATOM 898 C CA . ARG A 1 119 ? 0.136 -6.539 -18.703 1 90.31 119 ARG A CA 1
ATOM 899 C C . ARG A 1 119 ? -1.338 -6.414 -19.062 1 90.31 119 ARG A C 1
ATOM 901 O O . ARG A 1 119 ? -2.207 -6.453 -18.188 1 90.31 119 ARG A O 1
ATOM 908 N N . THR A 1 120 ? -1.653 -6.449 -20.375 1 87.75 120 THR A N 1
ATOM 909 C CA . THR A 1 120 ? -2.99 -6.16 -20.875 1 87.75 120 THR A CA 1
ATOM 910 C C . THR A 1 120 ? -3.979 -7.238 -20.438 1 87.75 120 THR A C 1
ATOM 912 O O . THR A 1 120 ? -5.145 -6.949 -20.172 1 87.75 120 THR A O 1
ATOM 915 N N . GLY A 1 121 ? -3.52 -8.469 -20.406 1 87.56 121 GLY A N 1
ATOM 916 C CA . GLY A 1 121 ? -4.367 -9.539 -19.906 1 87.56 121 GLY A CA 1
ATOM 917 C C . GLY A 1 121 ? -4.801 -9.344 -18.469 1 87.56 121 GLY A C 1
ATOM 918 O O . GLY A 1 121 ? -5.973 -9.539 -18.141 1 87.56 121 GLY A O 1
ATOM 919 N N . ALA A 1 122 ? -3.859 -8.984 -17.641 1 90.19 122 ALA A N 1
ATOM 920 C CA . ALA A 1 122 ? -4.18 -8.695 -16.25 1 90.19 122 ALA A CA 1
ATOM 921 C C . ALA A 1 122 ? -5.195 -7.559 -16.141 1 90.19 122 ALA A C 1
ATOM 923 O O . ALA A 1 122 ? -6.098 -7.598 -15.297 1 90.19 122 ALA A O 1
ATOM 924 N N . HIS A 1 123 ? -5.125 -6.555 -17.016 1 95.19 123 HIS A N 1
ATOM 925 C CA . HIS A 1 123 ? -6.02 -5.402 -16.984 1 95.19 123 HIS A CA 1
ATOM 926 C C . HIS A 1 123 ? -7.457 -5.812 -17.266 1 95.19 123 HIS A C 1
ATOM 928 O O . HIS A 1 123 ? -8.375 -5.41 -16.547 1 95.19 123 HIS A O 1
ATOM 934 N N . ALA A 1 124 ? -7.57 -6.609 -18.297 1 94.38 124 ALA A N 1
ATOM 935 C CA . ALA A 1 124 ? -8.898 -7.109 -18.641 1 94.38 124 ALA A CA 1
ATOM 936 C C . ALA A 1 124 ? -9.484 -7.914 -17.484 1 94.38 124 ALA A C 1
ATOM 938 O O . ALA A 1 124 ? -10.68 -7.812 -17.188 1 94.38 124 ALA A O 1
ATOM 939 N N . PHE A 1 125 ? -8.664 -8.672 -16.906 1 95.31 125 PHE A N 1
ATOM 940 C CA . PHE A 1 125 ? -9.062 -9.492 -15.766 1 95.31 125 PHE A CA 1
ATOM 941 C C . PHE A 1 125 ? -9.578 -8.617 -14.625 1 95.31 125 PHE A C 1
ATOM 943 O O . PHE A 1 125 ? -10.672 -8.852 -14.109 1 95.31 125 PHE A O 1
ATOM 950 N N . TYR A 1 126 ? -8.883 -7.574 -14.172 1 96.88 126 TYR A N 1
ATOM 951 C CA . TYR A 1 126 ? -9.273 -6.711 -13.062 1 96.88 126 TYR A CA 1
ATOM 952 C C . TYR A 1 126 ? -10.516 -5.902 -13.406 1 96.88 126 TYR A C 1
ATOM 954 O O . TYR A 1 126 ? -11.406 -5.734 -12.578 1 96.88 126 TYR A O 1
ATOM 962 N N . ARG A 1 127 ? -10.586 -5.43 -14.641 1 96.5 127 ARG A N 1
ATOM 963 C CA . ARG A 1 127 ? -11.766 -4.688 -15.078 1 96.5 127 ARG A CA 1
ATOM 964 C C . ARG A 1 127 ? -13.023 -5.559 -15 1 96.5 127 ARG A C 1
ATOM 966 O O . ARG A 1 127 ? -14.07 -5.098 -14.555 1 96.5 127 ARG A O 1
ATOM 973 N N . ALA A 1 128 ? -12.891 -6.789 -15.406 1 95.88 128 ALA A N 1
ATOM 974 C CA . ALA A 1 128 ? -14.008 -7.73 -15.367 1 95.88 128 ALA A CA 1
ATOM 975 C C . ALA A 1 128 ? -14.469 -7.973 -13.938 1 95.88 128 ALA A C 1
ATOM 977 O O . ALA A 1 128 ? -15.617 -8.367 -13.703 1 95.88 128 ALA A O 1
ATOM 978 N N . ARG A 1 129 ? -13.625 -7.715 -12.984 1 95.5 129 ARG A N 1
ATOM 979 C CA . ARG A 1 129 ? -13.938 -7.945 -11.578 1 95.5 129 ARG A CA 1
ATOM 980 C C . ARG A 1 129 ? -14.391 -6.66 -10.898 1 95.5 129 ARG A C 1
ATOM 982 O O . ARG A 1 129 ? -14.531 -6.613 -9.68 1 95.5 129 ARG A O 1
ATOM 989 N N . GLY A 1 130 ? -14.516 -5.59 -11.633 1 96.88 130 GLY A N 1
ATOM 990 C CA . GLY A 1 130 ? -15.078 -4.359 -11.102 1 96.88 130 GLY A CA 1
ATOM 991 C C . GLY A 1 130 ? -14.023 -3.355 -10.68 1 96.88 130 GLY A C 1
ATOM 992 O O . GLY A 1 130 ? -14.336 -2.326 -10.078 1 96.88 130 GLY A O 1
ATOM 993 N N . TYR A 1 131 ? -12.758 -3.674 -10.961 1 97.88 131 TYR A N 1
ATOM 994 C CA . TYR A 1 131 ? -11.711 -2.699 -10.688 1 97.88 131 TYR A CA 1
ATOM 995 C C . TYR A 1 131 ? -11.656 -1.632 -11.773 1 97.88 131 TYR A C 1
ATOM 997 O O . TYR A 1 131 ? -11.883 -1.925 -12.945 1 97.88 131 TYR A O 1
ATOM 1005 N N . GLU A 1 132 ? -11.297 -0.452 -11.312 1 97.12 132 GLU A N 1
ATOM 1006 C CA . GLU A 1 132 ? -11.164 0.662 -12.25 1 97.12 132 GLU A CA 1
ATOM 1007 C C . GLU A 1 132 ? -9.773 1.274 -12.18 1 97.12 132 GLU A C 1
ATOM 1009 O O . GLU A 1 132 ? -9.219 1.461 -11.086 1 97.12 132 GLU A O 1
ATOM 1014 N N . ASP A 1 133 ? -9.195 1.534 -13.328 1 96 133 ASP A N 1
ATOM 1015 C CA . ASP A 1 133 ? -7.926 2.25 -13.383 1 96 133 ASP A CA 1
ATOM 1016 C C . ASP A 1 133 ? -8.094 3.705 -12.953 1 96 133 ASP A C 1
ATOM 1018 O O . ASP A 1 133 ? -8.805 4.473 -13.602 1 96 133 ASP A O 1
ATOM 1022 N N . ARG A 1 134 ? -7.355 4.098 -11.898 1 95.94 134 ARG A N 1
ATOM 1023 C CA . ARG A 1 134 ? -7.551 5.418 -11.305 1 95.94 134 ARG A CA 1
ATOM 1024 C C . ARG A 1 134 ? -6.5 6.402 -11.805 1 95.94 134 ARG A C 1
ATOM 1026 O O . ARG A 1 134 ? -6.426 7.535 -11.328 1 95.94 134 ARG A O 1
ATOM 1033 N N . CYS A 1 135 ? -5.75 6.07 -12.805 1 94.62 135 CYS A N 1
ATOM 1034 C CA . CYS A 1 135 ? -4.652 6.918 -13.258 1 94.62 135 CYS A CA 1
ATOM 1035 C C . CYS A 1 135 ? -5.172 8.227 -13.836 1 94.62 135 CYS A C 1
ATOM 1037 O O . CYS A 1 135 ? -4.438 9.211 -13.922 1 94.62 135 CYS A O 1
ATOM 1039 N N . GLU A 1 136 ? -6.406 8.336 -14.25 1 91.19 136 GLU A N 1
ATOM 1040 C CA . GLU A 1 136 ? -6.984 9.594 -14.703 1 91.19 136 GLU A CA 1
ATOM 1041 C C . GLU A 1 136 ? -7.312 10.508 -13.523 1 91.19 136 GLU A C 1
ATOM 1043 O O . GLU A 1 136 ? -7.324 11.734 -13.664 1 91.19 136 GLU A O 1
ATOM 1048 N N . ARG A 1 137 ? -7.469 9.945 -12.367 1 93.06 137 ARG A N 1
ATOM 1049 C CA . ARG A 1 137 ? -7.934 10.711 -11.219 1 93.06 137 ARG A CA 1
ATOM 1050 C C . ARG A 1 137 ? -6.812 10.914 -10.203 1 93.06 137 ARG A C 1
ATOM 1052 O O . ARG A 1 137 ? -6.844 11.867 -9.422 1 93.06 137 ARG A O 1
ATOM 1059 N N . SER A 1 138 ? -5.934 10.039 -10.258 1 94.88 138 SER A N 1
ATOM 1060 C CA . SER A 1 138 ? -4.871 10.086 -9.258 1 94.88 138 SER A CA 1
ATOM 1061 C C . SER A 1 138 ? -3.514 9.773 -9.875 1 94.88 138 SER A C 1
ATOM 1063 O O . SER A 1 138 ? -3.404 8.883 -10.727 1 94.88 138 SER A O 1
ATOM 1065 N N . ALA A 1 139 ? -2.533 10.523 -9.469 1 95.06 139 ALA A N 1
ATOM 1066 C CA . ALA A 1 139 ? -1.148 10.227 -9.828 1 95.06 139 ALA A CA 1
ATOM 1067 C C . ALA A 1 139 ? -0.554 9.172 -8.898 1 95.06 139 ALA A C 1
ATOM 1069 O O . ALA A 1 139 ? -0.98 9.047 -7.746 1 95.06 139 ALA A O 1
ATOM 1070 N N . LYS A 1 140 ? 0.332 8.406 -9.445 1 96.25 140 LYS A N 1
ATOM 1071 C CA . LYS A 1 140 ? 1.105 7.43 -8.688 1 96.25 140 LYS A CA 1
ATOM 1072 C C . LYS A 1 140 ? 2.584 7.809 -8.648 1 96.25 140 LYS A C 1
ATOM 1074 O O . LYS A 1 140 ? 3.363 7.371 -9.5 1 96.25 140 LYS A O 1
ATOM 1079 N N . PHE A 1 141 ? 2.994 8.523 -7.672 1 97.44 141 PHE A N 1
ATOM 1080 C CA . PHE A 1 141 ? 4.379 8.9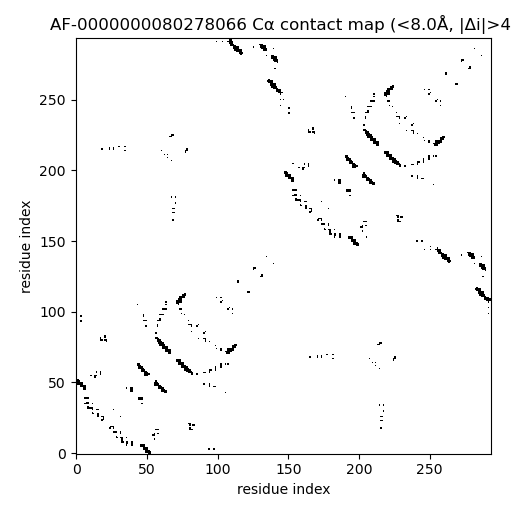69 -7.562 1 97.44 141 PHE A CA 1
ATOM 1081 C C . PHE A 1 141 ? 5.258 7.879 -6.965 1 97.44 141 PHE A C 1
ATOM 1083 O O . PHE A 1 141 ? 4.84 7.18 -6.039 1 97.44 141 PHE A O 1
ATOM 1090 N N . TYR A 1 142 ? 6.406 7.766 -7.516 1 97.94 142 TYR A N 1
ATOM 1091 C CA . TYR A 1 142 ? 7.352 6.73 -7.117 1 97.94 142 TYR A CA 1
ATOM 1092 C C . TYR A 1 142 ? 8.781 7.27 -7.121 1 97.94 142 TYR A C 1
ATOM 1094 O O . TYR A 1 142 ? 9.156 8.047 -7.996 1 97.94 142 TYR A O 1
ATOM 1102 N N . ARG A 1 143 ? 9.547 6.883 -6.145 1 97.88 143 ARG A N 1
ATOM 1103 C CA . ARG A 1 143 ? 10.961 7.242 -6.066 1 97.88 143 ARG A CA 1
ATOM 1104 C C . ARG A 1 143 ? 11.773 6.117 -5.445 1 97.88 143 ARG A C 1
ATOM 1106 O O . ARG A 1 143 ? 11.477 5.664 -4.34 1 97.88 143 ARG A O 1
ATOM 1113 N N . ALA A 1 144 ? 12.82 5.664 -6.176 1 97.5 144 ALA A N 1
ATOM 1114 C CA . ALA A 1 144 ? 13.75 4.695 -5.605 1 97.5 144 ALA A CA 1
ATOM 1115 C C . ALA A 1 144 ? 14.516 5.297 -4.426 1 97.5 144 ALA A C 1
ATOM 1117 O O . ALA A 1 144 ? 14.875 6.473 -4.445 1 97.5 144 ALA A O 1
ATOM 1118 N N . LEU A 1 145 ? 14.664 4.48 -3.414 1 95.5 145 LEU A N 1
ATOM 1119 C CA . LEU A 1 145 ? 15.461 4.902 -2.268 1 95.5 145 LEU A CA 1
ATOM 1120 C C . LEU A 1 145 ? 16.875 4.355 -2.363 1 95.5 145 LEU A C 1
ATOM 1122 O O . LEU A 1 145 ? 17.078 3.211 -2.775 1 95.5 145 LEU A O 1
ATOM 1126 N N . THR A 1 146 ? 17.828 5.164 -2.336 1 84.38 146 THR A N 1
ATOM 1127 C CA . THR A 1 146 ? 19.234 4.742 -2.297 1 84.38 146 THR A CA 1
ATOM 1128 C C . THR A 1 146 ? 19.797 4.891 -0.889 1 84.38 146 THR A C 1
ATOM 1130 O O . THR A 1 146 ? 19.578 5.906 -0.229 1 84.38 146 THR A O 1
ATOM 1133 N N . ALA A 1 147 ? 20.375 3.836 -0.304 1 64.88 147 ALA A N 1
ATOM 1134 C CA . ALA A 1 147 ? 21.047 3.961 0.987 1 64.88 147 ALA A CA 1
ATOM 1135 C C . ALA A 1 147 ? 22.172 4.996 0.925 1 64.88 147 ALA A C 1
ATOM 1137 O O . ALA A 1 147 ? 22.766 5.215 -0.133 1 64.88 147 ALA A O 1
ATOM 1138 N N . MET B 1 1 ? 11.805 27.219 16.859 1 84.69 1 MET B N 1
ATOM 1139 C CA . MET B 1 1 ? 12.633 26.203 16.219 1 84.69 1 MET B CA 1
ATOM 1140 C C . MET B 1 1 ? 11.789 25.031 15.75 1 84.69 1 MET B C 1
ATOM 1142 O O . MET B 1 1 ? 10.812 24.656 16.406 1 84.69 1 MET B O 1
ATOM 1146 N N . MET B 1 2 ? 11.93 24.516 14.602 1 91.19 2 MET B N 1
ATOM 1147 C CA . MET B 1 2 ? 11.141 23.422 14.055 1 91.19 2 MET B CA 1
ATOM 1148 C C . MET B 1 2 ? 11.742 22.078 14.43 1 91.19 2 MET B C 1
ATOM 1150 O O . MET B 1 2 ? 12.961 21.891 14.375 1 91.19 2 MET B O 1
ATOM 1154 N N . GLU B 1 3 ? 10.906 21.188 14.961 1 96.62 3 GLU B N 1
ATOM 1155 C CA . GLU B 1 3 ? 11.305 19.828 15.312 1 96.62 3 GLU B CA 1
ATOM 1156 C C . GLU B 1 3 ? 10.352 18.797 14.727 1 96.62 3 GLU B C 1
ATOM 1158 O O . GLU B 1 3 ? 9.141 19.016 14.695 1 96.62 3 GLU B O 1
ATOM 1163 N N . ILE B 1 4 ? 10.922 17.734 14.227 1 98.38 4 ILE B N 1
ATOM 1164 C CA . ILE B 1 4 ? 10.102 16.609 13.781 1 98.38 4 ILE B CA 1
ATOM 1165 C C . ILE B 1 4 ? 10.203 15.477 14.789 1 98.38 4 ILE B C 1
ATOM 1167 O O . ILE B 1 4 ? 11.305 15.078 15.18 1 98.38 4 ILE B O 1
ATOM 1171 N N . ARG B 1 5 ? 9.125 15.016 15.219 1 98.25 5 ARG B N 1
ATOM 1172 C CA . ARG B 1 5 ? 9.078 13.922 16.188 1 98.25 5 ARG B CA 1
ATOM 1173 C C . ARG B 1 5 ? 7.953 12.953 15.852 1 98.25 5 ARG B C 1
ATOM 1175 O O . ARG B 1 5 ? 7.062 13.266 15.062 1 98.25 5 ARG B O 1
ATOM 1182 N N . GLN B 1 6 ? 8.008 11.789 16.484 1 98.25 6 GLN B N 1
ATOM 1183 C CA . GLN B 1 6 ? 6.918 10.828 16.328 1 98.25 6 GLN B CA 1
ATOM 1184 C C . GLN B 1 6 ? 5.609 11.391 16.875 1 98.25 6 GLN B C 1
ATOM 1186 O O . GLN B 1 6 ? 5.594 12.047 17.922 1 98.25 6 GLN B O 1
ATOM 1191 N N . ALA B 1 7 ? 4.547 11.203 16.172 1 98.62 7 ALA B N 1
ATOM 1192 C CA . ALA B 1 7 ? 3.223 11.617 16.625 1 98.62 7 ALA B CA 1
ATOM 1193 C C . ALA B 1 7 ? 2.768 10.781 17.812 1 98.62 7 ALA B C 1
ATOM 1195 O O . ALA B 1 7 ? 3.004 9.57 17.859 1 98.62 7 ALA B O 1
ATOM 1196 N N . LEU B 1 8 ? 2.16 11.391 18.75 1 97.44 8 LEU B N 1
ATOM 1197 C CA . LEU B 1 8 ? 1.556 10.734 19.906 1 97.44 8 LEU B CA 1
ATOM 1198 C C . LEU B 1 8 ? 0.039 10.898 19.891 1 97.44 8 LEU B C 1
ATOM 1200 O O . LEU B 1 8 ? -0.487 11.781 19.219 1 97.44 8 LEU B O 1
ATOM 1204 N N . THR B 1 9 ? -0.598 10.039 20.703 1 97.94 9 THR B N 1
ATOM 1205 C CA . THR B 1 9 ? -2.051 10.125 20.797 1 97.94 9 THR B CA 1
ATOM 1206 C C . THR B 1 9 ? -2.479 11.5 21.297 1 97.94 9 THR B C 1
ATOM 1208 O O . THR B 1 9 ? -3.537 12 20.906 1 97.94 9 THR B O 1
ATOM 1211 N N . THR B 1 10 ? -1.658 12.125 22.047 1 97.56 10 THR B N 1
ATOM 1212 C CA . THR B 1 10 ? -1.966 13.43 22.609 1 97.56 10 THR B CA 1
ATOM 1213 C C . THR B 1 10 ? -1.922 14.508 21.547 1 97.56 10 THR B C 1
ATOM 1215 O O . THR B 1 10 ? -2.373 15.633 21.766 1 97.56 10 THR B O 1
ATOM 1218 N N . ASP B 1 11 ? -1.465 14.234 20.359 1 98.5 11 ASP B N 1
ATOM 1219 C CA . ASP B 1 11 ? -1.395 15.195 19.266 1 98.5 11 ASP B CA 1
ATOM 1220 C C . ASP B 1 11 ? -2.717 15.258 18.5 1 98.5 11 ASP B C 1
ATOM 1222 O O . ASP B 1 11 ? -2.883 16.094 17.609 1 98.5 11 ASP B O 1
ATOM 1226 N N . ALA B 1 12 ? -3.678 14.438 18.891 1 98.75 12 ALA B N 1
ATOM 1227 C CA . ALA B 1 12 ? -4.918 14.289 18.141 1 98.75 12 ALA B CA 1
ATOM 1228 C C . ALA B 1 12 ? -5.613 15.641 17.953 1 98.75 12 ALA B C 1
ATOM 1230 O O . ALA B 1 12 ? -6.031 15.984 16.844 1 98.75 12 ALA B O 1
ATOM 1231 N N . PRO B 1 13 ? -5.688 16.484 18.969 1 98.62 13 PRO B N 1
ATOM 1232 C CA . PRO B 1 13 ? -6.355 17.766 18.781 1 98.62 13 PRO B CA 1
ATOM 1233 C C . PRO B 1 13 ? -5.656 18.641 17.75 1 98.62 13 PRO B C 1
ATOM 1235 O O . PRO B 1 13 ? -6.312 19.391 17.016 1 98.62 13 PRO B O 1
ATOM 1238 N N . ALA B 1 14 ? -4.352 18.578 17.656 1 98.69 14 ALA B N 1
ATOM 1239 C CA . ALA B 1 14 ? -3.592 19.406 16.719 1 98.69 14 ALA B CA 1
ATOM 1240 C C . ALA B 1 14 ? -3.605 18.812 15.32 1 98.69 14 ALA B C 1
ATOM 1242 O O . ALA B 1 14 ? -3.586 19.547 14.328 1 98.69 14 ALA B O 1
ATOM 1243 N N . VAL B 1 15 ? -3.682 17.484 15.188 1 98.75 15 VAL B N 1
ATOM 1244 C CA . VAL B 1 15 ? -3.648 16.797 13.898 1 98.75 15 VAL B CA 1
ATOM 1245 C C . VAL B 1 15 ? -5.016 16.891 13.227 1 98.75 15 VAL B C 1
ATOM 1247 O O . VAL B 1 15 ? -5.105 16.969 12 1 98.75 15 VAL B O 1
ATOM 1250 N N . THR B 1 16 ? -6.09 16.969 14.016 1 98.75 16 THR B N 1
ATOM 1251 C CA . THR B 1 16 ? -7.453 16.953 13.5 1 98.75 16 THR B CA 1
ATOM 1252 C C . THR B 1 16 ? -7.688 18.094 12.523 1 98.75 16 THR B C 1
ATOM 1254 O O . THR B 1 16 ? -8.102 17.875 11.383 1 98.75 16 THR B O 1
ATOM 1257 N N . PRO B 1 17 ? -7.367 19.359 12.891 1 98.31 17 PRO B N 1
ATOM 1258 C CA . PRO B 1 17 ? -7.574 20.438 11.922 1 98.31 17 PRO B CA 1
ATOM 1259 C C . PRO B 1 17 ? -6.672 20.312 10.695 1 98.31 17 PRO B C 1
ATOM 1261 O O . PRO B 1 17 ? -7.023 20.797 9.617 1 98.31 17 PRO B O 1
ATOM 1264 N N . LEU B 1 18 ? -5.488 19.703 10.781 1 98.5 18 LEU B N 1
ATOM 1265 C CA . LEU B 1 18 ? -4.637 19.453 9.625 1 98.5 18 LEU B CA 1
ATOM 1266 C C . LEU B 1 18 ? -5.324 18.531 8.625 1 98.5 18 LEU B C 1
ATOM 1268 O O . LEU B 1 18 ? -5.227 18.734 7.414 1 98.5 18 LEU B O 1
ATOM 1272 N N . LEU B 1 19 ? -6.031 17.5 9.156 1 98.5 19 LEU B N 1
ATOM 1273 C CA . LEU B 1 19 ? -6.738 16.562 8.281 1 98.5 19 LEU B CA 1
ATOM 1274 C C . LEU B 1 19 ? -7.887 17.266 7.555 1 98.5 19 LEU B C 1
ATOM 1276 O O . LEU B 1 19 ? -8.203 16.938 6.41 1 98.5 19 LEU B O 1
ATOM 1280 N N . VAL B 1 20 ? -8.492 18.234 8.203 1 97.62 20 VAL B N 1
ATOM 1281 C CA . VAL B 1 20 ? -9.492 19.062 7.539 1 97.62 20 VAL B CA 1
ATOM 1282 C C . VAL B 1 20 ? -8.852 19.797 6.359 1 97.62 20 VAL B C 1
ATOM 1284 O O . VAL B 1 20 ? -9.391 19.797 5.254 1 97.62 20 VAL B O 1
ATOM 1287 N N . GLN B 1 21 ? -7.66 20.391 6.598 1 96.69 21 GLN B N 1
ATOM 1288 C CA . GLN B 1 21 ? -6.941 21.094 5.539 1 96.69 21 GLN B CA 1
ATOM 1289 C C . GLN B 1 21 ? -6.555 20.141 4.41 1 96.69 21 GLN B C 1
ATOM 1291 O O . GLN B 1 21 ? -6.473 20.547 3.248 1 96.69 21 GLN B O 1
ATOM 1296 N N . LEU B 1 22 ? -6.336 18.859 4.719 1 96.12 22 LEU B N 1
ATOM 1297 C CA . LEU B 1 22 ? -5.973 17.859 3.732 1 96.12 22 LEU B CA 1
ATOM 1298 C C . LEU B 1 22 ? -7.172 17.484 2.863 1 96.12 22 LEU B C 1
ATOM 1300 O O . LEU B 1 22 ? -7.008 16.891 1.794 1 96.12 22 LEU B O 1
ATOM 1304 N N . GLY B 1 23 ? -8.383 17.875 3.342 1 95.44 23 GLY B N 1
ATOM 1305 C CA . GLY B 1 23 ? -9.578 17.641 2.543 1 95.44 23 GLY B CA 1
ATOM 1306 C C . GLY B 1 23 ? -10.547 16.672 3.193 1 95.44 23 GLY B C 1
ATOM 1307 O O . GLY B 1 23 ? -11.43 16.125 2.527 1 95.44 23 GLY B O 1
ATOM 1308 N N . TYR B 1 24 ? -10.391 16.406 4.504 1 97 24 TYR B N 1
ATOM 1309 C CA . TYR B 1 24 ? -11.242 15.453 5.215 1 97 24 TYR B CA 1
ATOM 1310 C C . TYR B 1 24 ? -11.898 16.125 6.422 1 97 24 TYR B C 1
ATOM 1312 O O . TYR B 1 24 ? -11.477 15.914 7.559 1 97 24 TYR B O 1
ATOM 1320 N N . PRO B 1 25 ? -12.961 16.781 6.172 1 95.94 25 PRO B N 1
ATOM 1321 C CA . PRO B 1 25 ? -13.578 17.609 7.203 1 95.94 25 PRO B CA 1
ATOM 1322 C C . PRO B 1 25 ? -14.367 16.797 8.227 1 95.94 25 PRO B C 1
ATOM 1324 O O . PRO B 1 25 ? -14.727 17.312 9.289 1 95.94 25 PRO B O 1
ATOM 1327 N N . ASP B 1 26 ? -14.648 15.523 7.961 1 94.38 26 ASP B N 1
ATOM 1328 C CA . ASP B 1 26 ? -15.531 14.719 8.812 1 94.38 26 ASP B CA 1
ATOM 1329 C C . ASP B 1 26 ? -14.742 14.07 9.953 1 94.38 26 ASP B C 1
ATOM 1331 O O . ASP B 1 26 ? -15.258 13.188 10.641 1 94.38 26 ASP B O 1
ATOM 1335 N N . ASN B 1 27 ? -13.578 14.602 10.25 1 97.06 27 ASN B N 1
ATOM 1336 C CA . ASN B 1 27 ? -12.773 14.023 11.32 1 97.06 27 ASN B CA 1
ATOM 1337 C C . ASN B 1 27 ? -13.094 14.664 12.672 1 97.06 27 ASN B C 1
ATOM 1339 O O . ASN B 1 27 ? -13.273 15.883 12.758 1 97.06 27 ASN B O 1
ATOM 1343 N N . ASP B 1 28 ? -13.18 13.844 13.664 1 97.12 28 ASP B N 1
ATOM 1344 C CA . ASP B 1 28 ? -13.227 14.359 15.031 1 97.12 28 ASP B CA 1
ATOM 1345 C C . ASP B 1 28 ? -12.023 13.883 15.836 1 97.12 28 ASP B C 1
ATOM 1347 O O . ASP B 1 28 ? -11.328 12.945 15.438 1 97.12 28 ASP B O 1
ATOM 1351 N N . VAL B 1 29 ? -11.797 14.492 16.969 1 98.5 29 VAL B N 1
ATOM 1352 C CA . VAL B 1 29 ? -10.57 14.312 17.75 1 98.5 29 VAL B CA 1
ATOM 1353 C C . VAL B 1 29 ? -10.5 12.875 18.25 1 98.5 29 VAL B C 1
ATOM 1355 O O . VAL B 1 29 ? -9.43 12.266 18.266 1 98.5 29 VAL B O 1
ATOM 1358 N N . ASP B 1 30 ? -11.594 12.312 18.625 1 98.19 30 ASP B N 1
ATOM 1359 C CA . ASP B 1 30 ? -11.602 10.969 19.172 1 98.19 30 ASP B CA 1
ATOM 1360 C C . ASP B 1 30 ? -11.25 9.93 18.109 1 98.19 30 ASP B C 1
ATOM 1362 O O . ASP B 1 30 ? -10.508 8.984 18.375 1 98.19 30 ASP B O 1
ATOM 1366 N N . ASP B 1 31 ? -11.758 10.109 16.953 1 97.44 31 ASP B N 1
ATOM 1367 C CA . ASP B 1 31 ? -11.43 9.227 15.844 1 97.44 31 ASP B CA 1
ATOM 1368 C C . ASP B 1 31 ? -9.938 9.312 15.5 1 97.44 31 ASP B C 1
ATOM 1370 O O . ASP B 1 31 ? -9.281 8.289 15.297 1 97.44 31 ASP B O 1
ATOM 1374 N N . VAL B 1 32 ? -9.477 10.539 15.469 1 98.62 32 VAL B N 1
ATOM 1375 C CA . VAL B 1 32 ? -8.078 10.758 15.141 1 98.62 32 VAL B CA 1
ATOM 1376 C C . VAL B 1 32 ? -7.188 10.156 16.219 1 98.62 32 VAL B C 1
ATOM 1378 O O . VAL B 1 32 ? -6.156 9.547 15.922 1 98.62 32 VAL B O 1
ATOM 1381 N N . ARG B 1 33 ? -7.57 10.273 17.438 1 98.56 33 ARG B N 1
ATOM 1382 C CA . ARG B 1 33 ? -6.824 9.688 18.531 1 98.56 33 ARG B CA 1
ATOM 1383 C C . ARG B 1 33 ? -6.711 8.172 18.375 1 98.56 33 ARG B C 1
ATOM 1385 O O . ARG B 1 33 ? -5.633 7.605 18.562 1 98.56 33 ARG B O 1
ATOM 1392 N N . ARG B 1 34 ? -7.773 7.543 18.047 1 97.75 34 ARG B N 1
ATOM 1393 C CA . ARG B 1 34 ? -7.777 6.098 17.844 1 97.75 34 ARG B CA 1
ATOM 1394 C C . ARG B 1 34 ? -6.844 5.695 16.719 1 97.75 34 ARG B C 1
ATOM 1396 O O . ARG B 1 34 ? -6.113 4.711 16.828 1 97.75 34 ARG B O 1
ATOM 1403 N N . ARG B 1 35 ? -6.898 6.434 15.711 1 98 35 ARG B N 1
ATOM 1404 C CA . ARG B 1 35 ? -6.027 6.125 14.578 1 98 35 ARG B CA 1
ATOM 1405 C C . ARG B 1 35 ? -4.562 6.344 14.945 1 98 35 ARG B C 1
ATOM 1407 O O . ARG B 1 35 ? -3.697 5.551 14.57 1 98 35 ARG B O 1
ATOM 1414 N N . LEU B 1 36 ? -4.281 7.438 15.688 1 98.56 36 LEU B N 1
ATOM 1415 C CA . LEU B 1 36 ? -2.91 7.668 16.125 1 98.56 36 LEU B CA 1
ATOM 1416 C C . LEU B 1 36 ? -2.428 6.531 17.016 1 98.56 36 LEU B C 1
ATOM 1418 O O . LEU B 1 36 ? -1.261 6.141 16.969 1 98.56 36 LEU B O 1
ATOM 1422 N N . GLU B 1 37 ? -3.268 6 17.797 1 97.88 37 GLU B N 1
ATOM 1423 C CA . GLU B 1 37 ? -2.926 4.852 18.625 1 97.88 37 GLU B CA 1
ATOM 1424 C C . GLU B 1 37 ? -2.533 3.648 17.781 1 97.88 37 GLU B C 1
ATOM 1426 O O . GLU B 1 37 ? -1.55 2.967 18.078 1 97.88 37 GLU B O 1
ATOM 1431 N N . ARG B 1 38 ? -3.303 3.4 16.781 1 95.75 38 ARG B N 1
ATOM 1432 C CA . ARG B 1 38 ? -3.004 2.316 15.852 1 95.75 38 ARG B CA 1
ATOM 1433 C C . ARG B 1 38 ? -1.636 2.51 15.211 1 95.75 38 ARG B C 1
ATOM 1435 O O . ARG B 1 38 ? -0.848 1.565 15.117 1 95.75 38 ARG B O 1
ATOM 1442 N N . TRP B 1 39 ? -1.364 3.705 14.82 1 96.88 39 TRP B N 1
ATOM 1443 C CA . TRP B 1 39 ? -0.112 4.004 14.133 1 96.88 39 TRP B CA 1
ATOM 1444 C C . TRP B 1 39 ? 1.07 3.916 15.094 1 96.88 39 TRP B C 1
ATOM 1446 O O . TRP B 1 39 ? 2.162 3.494 14.703 1 96.88 39 TRP B O 1
ATOM 1456 N N . GLU B 1 40 ? 0.833 4.277 16.281 1 95.19 40 GLU B N 1
ATOM 1457 C CA . GLU B 1 40 ? 1.873 4.168 17.297 1 95.19 40 GLU B CA 1
ATOM 1458 C C . GLU B 1 40 ? 2.291 2.717 17.516 1 95.19 40 GLU B C 1
ATOM 1460 O O . GLU B 1 40 ? 3.453 2.436 17.812 1 95.19 40 GLU B O 1
ATOM 1465 N N . ARG B 1 41 ? 1.405 1.82 17.25 1 93.31 41 ARG B N 1
ATOM 1466 C CA . ARG B 1 41 ? 1.646 0.411 17.547 1 93.31 41 ARG B CA 1
ATOM 1467 C C . ARG B 1 41 ? 2.006 -0.357 16.281 1 93.31 41 ARG B C 1
ATOM 1469 O O . ARG B 1 41 ? 2.34 -1.542 16.344 1 93.31 41 ARG B O 1
ATOM 1476 N N . HIS B 1 42 ? 1.864 0.261 15.203 1 94.31 42 HIS B N 1
ATOM 1477 C CA . HIS B 1 42 ? 2.096 -0.434 13.945 1 94.31 42 HIS B CA 1
ATOM 1478 C C . HIS B 1 42 ? 3.555 -0.854 13.805 1 94.31 42 HIS B C 1
ATOM 1480 O O . HIS B 1 42 ? 4.461 -0.037 13.984 1 94.31 42 HIS B O 1
ATOM 1486 N N . PRO B 1 43 ? 3.824 -2.039 13.477 1 91.94 43 PRO B N 1
ATOM 1487 C CA . PRO B 1 43 ? 5.203 -2.533 13.477 1 91.94 43 PRO B CA 1
ATOM 1488 C C . PRO B 1 43 ? 6.055 -1.901 12.375 1 91.94 43 PRO B C 1
ATOM 1490 O O . PRO B 1 43 ? 7.258 -1.705 12.555 1 91.94 43 PRO B O 1
ATOM 1493 N N . GLU B 1 44 ? 5.488 -1.621 11.258 1 96.31 44 GLU B N 1
ATOM 1494 C CA . GLU B 1 44 ? 6.188 -1.002 10.133 1 96.31 44 GLU B CA 1
ATOM 1495 C C . GLU B 1 44 ? 5.375 0.144 9.539 1 96.31 44 GLU B C 1
ATOM 1497 O O . GLU B 1 44 ? 5.176 0.205 8.328 1 96.31 44 GLU B O 1
ATOM 1502 N N . GLY B 1 45 ? 4.863 0.968 10.359 1 97.62 45 GLY B N 1
ATOM 1503 C CA . GLY B 1 45 ? 4.156 2.217 10.117 1 97.62 45 GLY B CA 1
ATOM 1504 C C . GLY B 1 45 ? 4.422 3.266 11.18 1 97.62 45 GLY B C 1
ATOM 1505 O O . GLY B 1 45 ? 4.594 2.936 12.352 1 97.62 45 GLY B O 1
ATOM 1506 N N . ALA B 1 46 ? 4.516 4.523 10.695 1 98.25 46 ALA B N 1
ATOM 1507 C CA . ALA B 1 46 ? 4.766 5.598 11.648 1 98.25 46 ALA B CA 1
ATOM 1508 C C . ALA B 1 46 ? 4.164 6.914 11.164 1 98.25 46 ALA B C 1
ATOM 1510 O O . ALA B 1 46 ? 4.07 7.152 9.961 1 98.25 46 ALA B O 1
ATOM 1511 N N . ALA B 1 47 ? 3.771 7.66 12.102 1 98.81 47 ALA B N 1
ATOM 1512 C CA . ALA B 1 47 ? 3.389 9.047 11.852 1 98.81 47 ALA B CA 1
ATOM 1513 C C . ALA B 1 47 ? 4.324 10.016 12.578 1 98.81 47 ALA B C 1
ATOM 1515 O O . ALA B 1 47 ? 4.73 9.758 13.711 1 98.81 47 ALA B O 1
ATOM 1516 N N . PHE B 1 48 ? 4.648 11.086 11.891 1 98.88 48 PHE B N 1
ATOM 1517 C CA . PHE B 1 48 ? 5.492 12.133 12.453 1 98.88 48 PHE B CA 1
ATOM 1518 C C . PHE B 1 48 ? 4.797 13.484 12.367 1 98.88 48 PHE B C 1
ATOM 1520 O O . PHE B 1 48 ? 4.098 13.773 11.391 1 98.88 48 PHE B O 1
ATOM 1527 N N . VAL B 1 49 ? 5.059 14.32 13.383 1 98.81 49 VAL B N 1
ATOM 1528 C CA . VAL B 1 49 ? 4.547 15.688 13.352 1 98.81 49 VAL B CA 1
ATOM 1529 C C . VAL B 1 49 ? 5.711 16.672 13.344 1 98.81 49 VAL B C 1
ATOM 1531 O O . VAL B 1 49 ? 6.785 16.375 13.875 1 98.81 49 VAL B O 1
ATOM 1534 N N . ALA B 1 50 ? 5.516 17.719 12.633 1 98.75 50 ALA B N 1
ATOM 1535 C CA . ALA B 1 50 ? 6.387 18.891 12.727 1 98.75 50 ALA B CA 1
ATOM 1536 C C . ALA B 1 50 ? 5.867 19.875 13.766 1 98.75 50 ALA B C 1
ATOM 1538 O O . ALA B 1 50 ? 4.711 20.297 13.703 1 98.75 50 ALA B O 1
ATOM 1539 N N . GLU B 1 51 ? 6.68 20.188 14.695 1 97.88 51 GLU B N 1
ATOM 1540 C CA . GLU B 1 51 ? 6.328 21.141 15.75 1 97.88 51 GLU B CA 1
ATOM 1541 C C . GLU B 1 51 ? 7.16 22.422 15.641 1 97.88 51 GLU B C 1
ATOM 1543 O O . GLU B 1 51 ? 8.391 22.359 15.578 1 97.88 51 GLU B O 1
ATOM 1548 N N . SER B 1 52 ? 6.508 23.547 15.492 1 95.56 52 SER B N 1
ATOM 1549 C CA . SER B 1 52 ? 7.133 24.859 15.492 1 95.56 52 SER B CA 1
ATOM 1550 C C . SER B 1 52 ? 6.703 25.672 16.703 1 95.56 52 SER B C 1
ATOM 1552 O O . SER B 1 52 ? 5.527 26.031 16.828 1 95.56 52 SER B O 1
ATOM 1554 N N . ASP B 1 53 ? 7.688 25.984 17.578 1 92.62 53 ASP B N 1
ATOM 1555 C CA . ASP B 1 53 ? 7.445 26.797 18.766 1 92.62 53 ASP B CA 1
ATOM 1556 C C . ASP B 1 53 ? 6.281 26.25 19.578 1 92.62 53 ASP B C 1
ATOM 1558 O O . ASP B 1 53 ? 5.359 26.984 19.938 1 92.62 53 ASP B O 1
ATOM 1562 N N . GLY B 1 54 ? 6.191 24.906 19.688 1 92.44 54 GLY B N 1
ATOM 1563 C CA . GLY B 1 54 ? 5.234 24.219 20.547 1 92.44 54 GLY B CA 1
ATOM 1564 C C . GLY B 1 54 ? 3.926 23.906 19.844 1 92.44 54 GLY B C 1
ATOM 1565 O O . GLY B 1 54 ? 3.031 23.297 20.438 1 92.44 54 GLY B O 1
ATOM 1566 N N . THR B 1 55 ? 3.857 24.312 18.609 1 95.75 55 THR B N 1
ATOM 1567 C CA . THR B 1 55 ? 2.633 24.078 17.844 1 95.75 55 THR B CA 1
ATOM 1568 C C . THR B 1 55 ? 2.873 23.078 16.719 1 95.75 55 THR B C 1
ATOM 1570 O O . THR B 1 55 ? 3.85 23.188 15.977 1 95.75 55 THR B O 1
ATOM 1573 N N . VAL B 1 56 ? 1.979 22.094 16.656 1 98.38 56 VAL B N 1
ATOM 1574 C CA . VAL B 1 56 ? 2.051 21.141 15.555 1 98.38 56 VAL B CA 1
ATOM 1575 C C . VAL B 1 56 ? 1.577 21.828 14.266 1 98.38 56 VAL B C 1
ATOM 1577 O O . VAL B 1 56 ? 0.457 22.344 14.203 1 98.38 56 VAL B O 1
ATOM 1580 N N . VAL B 1 57 ? 2.465 21.797 13.242 1 98.38 57 VAL B N 1
ATOM 1581 C CA . VAL B 1 57 ? 2.154 22.562 12.031 1 98.38 57 VAL B CA 1
ATOM 1582 C C . VAL B 1 57 ? 2.141 21.625 10.82 1 98.38 57 VAL B C 1
ATOM 1584 O O . VAL B 1 57 ? 1.929 22.078 9.695 1 98.38 57 VAL B O 1
ATOM 1587 N N . GLY B 1 58 ? 2.359 20.344 10.977 1 98.75 58 GLY B N 1
ATOM 1588 C CA . GLY B 1 58 ? 2.332 19.375 9.898 1 98.75 58 GLY B CA 1
ATOM 1589 C C . GLY B 1 58 ? 2.389 17.938 10.375 1 98.75 58 GLY B C 1
ATOM 1590 O O . GLY B 1 58 ? 2.732 17.688 11.531 1 98.75 58 GLY B O 1
ATOM 1591 N N . VAL B 1 59 ? 2.008 17.047 9.5 1 98.88 59 VAL B N 1
ATOM 1592 C CA . VAL B 1 59 ? 2.039 15.625 9.82 1 98.88 59 VAL B CA 1
ATOM 1593 C C . VAL B 1 59 ? 2.301 14.812 8.547 1 98.88 59 VAL B C 1
ATOM 1595 O O . VAL B 1 59 ? 1.887 15.211 7.457 1 98.88 59 VAL B O 1
ATOM 1598 N N . VAL B 1 60 ? 3.07 13.75 8.688 1 98.88 60 VAL B N 1
ATOM 1599 C CA . VAL B 1 60 ? 3.277 12.75 7.648 1 98.88 60 VAL B CA 1
ATOM 1600 C C . VAL B 1 60 ? 3.086 11.344 8.227 1 98.88 60 VAL B C 1
ATOM 1602 O O . VAL B 1 60 ? 3.436 11.094 9.383 1 98.88 60 VAL B O 1
ATOM 1605 N N . ALA B 1 61 ? 2.461 10.5 7.52 1 98.88 61 ALA B N 1
ATOM 1606 C CA . ALA B 1 61 ? 2.328 9.094 7.883 1 98.88 61 ALA B CA 1
ATOM 1607 C C . ALA B 1 61 ? 2.824 8.188 6.762 1 98.88 61 ALA B C 1
ATOM 1609 O O . ALA B 1 61 ? 2.527 8.422 5.586 1 98.88 61 ALA B O 1
ATOM 1610 N N . VAL B 1 62 ? 3.629 7.184 7.125 1 98.81 62 VAL B N 1
ATOM 1611 C CA . VAL B 1 62 ? 4.273 6.293 6.168 1 98.81 62 VAL B CA 1
ATOM 1612 C C . VAL B 1 62 ? 4.191 4.852 6.672 1 98.81 62 VAL B C 1
ATOM 1614 O O . VAL B 1 62 ? 4.254 4.605 7.879 1 98.81 62 VAL B O 1
ATOM 1617 N N . VAL B 1 63 ? 4.016 3.922 5.758 1 98.69 63 VAL B N 1
ATOM 1618 C CA . VAL B 1 63 ? 3.945 2.506 6.109 1 98.69 63 VAL B CA 1
ATOM 1619 C C . VAL B 1 63 ? 4.703 1.679 5.07 1 98.69 63 VAL B C 1
ATOM 1621 O O . VAL B 1 63 ? 4.762 2.047 3.896 1 98.69 63 VAL B O 1
ATOM 1624 N N . ALA B 1 64 ? 5.312 0.631 5.539 1 98.44 64 ALA B N 1
ATOM 1625 C CA . ALA B 1 64 ? 6.031 -0.27 4.641 1 98.44 64 ALA B CA 1
ATOM 1626 C C . ALA B 1 64 ? 5.09 -1.321 4.055 1 98.44 64 ALA B C 1
ATOM 1628 O O . ALA B 1 64 ? 4.289 -1.916 4.777 1 98.44 64 ALA B O 1
ATOM 1629 N N . ILE B 1 65 ? 5.148 -1.521 2.793 1 98.44 65 ILE B N 1
ATOM 1630 C CA . ILE B 1 65 ? 4.438 -2.566 2.066 1 98.44 65 ILE B CA 1
ATOM 1631 C C . ILE B 1 65 ? 5.426 -3.635 1.6 1 98.44 65 ILE B C 1
ATOM 1633 O O . ILE B 1 65 ? 6.238 -3.389 0.705 1 98.44 65 ILE B O 1
ATOM 1637 N N . PRO B 1 66 ? 5.363 -4.801 2.201 1 97.94 66 PRO B N 1
ATOM 1638 C CA . PRO B 1 66 ? 6.312 -5.832 1.782 1 97.94 66 PRO B CA 1
ATOM 1639 C C . PRO B 1 66 ? 6.121 -6.258 0.328 1 97.94 66 PRO B C 1
ATOM 1641 O O . PRO B 1 66 ? 4.988 -6.34 -0.15 1 97.94 66 PRO B O 1
ATOM 1644 N N . LEU B 1 67 ? 7.203 -6.457 -0.351 1 97.94 67 LEU B N 1
ATOM 1645 C CA . LEU B 1 67 ? 7.172 -7.031 -1.691 1 97.94 67 LEU B CA 1
ATOM 1646 C C . LEU B 1 67 ? 7.098 -8.555 -1.629 1 97.94 67 LEU B C 1
ATOM 1648 O O . LEU B 1 67 ? 7.645 -9.172 -0.711 1 97.94 67 LEU B O 1
ATOM 1652 N N . PHE B 1 68 ? 6.41 -9.094 -2.58 1 98.38 68 PHE B N 1
ATOM 1653 C CA . PHE B 1 68 ? 6.289 -10.547 -2.615 1 98.38 68 PHE B CA 1
ATOM 1654 C C . PHE B 1 68 ? 7.246 -11.148 -3.637 1 98.38 68 PHE B C 1
ATOM 1656 O O . PHE B 1 68 ? 7.762 -12.25 -3.439 1 98.38 68 PHE B O 1
ATOM 1663 N N . GLU B 1 69 ? 7.574 -10.359 -4.734 1 97.25 69 GLU B N 1
ATOM 1664 C CA . GLU B 1 69 ? 8.32 -10.883 -5.879 1 97.25 69 GLU B CA 1
ATOM 1665 C C . GLU B 1 69 ? 9.828 -10.742 -5.66 1 97.25 69 GLU B C 1
ATOM 1667 O O . GLU B 1 69 ? 10.625 -11.359 -6.371 1 97.25 69 GLU B O 1
ATOM 1672 N N . ARG B 1 70 ? 10.234 -9.953 -4.695 1 96.19 70 ARG B N 1
ATOM 1673 C CA . ARG B 1 70 ? 11.641 -9.758 -4.355 1 96.19 70 ARG B CA 1
ATOM 1674 C C . ARG B 1 70 ? 11.797 -9.305 -2.91 1 96.19 70 ARG B C 1
ATOM 1676 O O . ARG B 1 70 ? 10.812 -8.969 -2.246 1 96.19 70 ARG B O 1
ATOM 1683 N N . GLU B 1 71 ? 13 -9.359 -2.453 1 94.81 71 GLU B N 1
ATOM 1684 C CA . GLU B 1 71 ? 13.289 -8.906 -1.092 1 94.81 71 GLU B CA 1
ATOM 1685 C C . GLU B 1 71 ? 13.047 -7.41 -0.944 1 94.81 71 GLU B C 1
ATOM 1687 O O . GLU B 1 71 ? 13.305 -6.641 -1.874 1 94.81 71 GLU B O 1
ATOM 1692 N N . GLY B 1 72 ? 12.594 -7.094 0.274 1 95.81 72 GLY B N 1
ATOM 1693 C CA . GLY B 1 72 ? 12.422 -5.68 0.573 1 95.81 72 GLY B CA 1
ATOM 1694 C C . GLY B 1 72 ? 10.969 -5.258 0.671 1 95.81 72 GLY B C 1
ATOM 1695 O O . GLY B 1 72 ? 10.078 -6.105 0.782 1 95.81 72 GLY B O 1
ATOM 1696 N N . SER B 1 73 ? 10.781 -3.926 0.761 1 98.06 73 SER B N 1
ATOM 1697 C CA . SER B 1 73 ? 9.477 -3.281 0.875 1 98.06 73 SER B 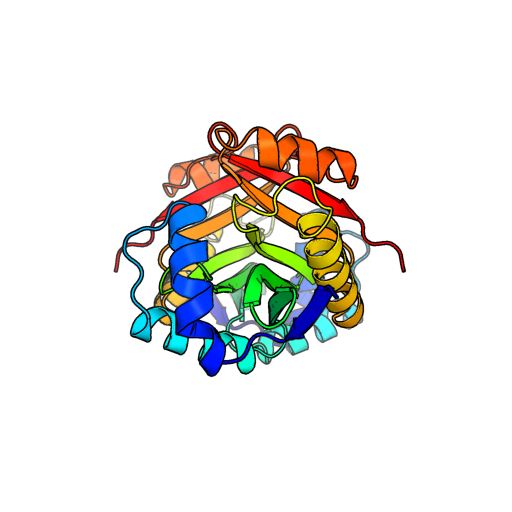CA 1
ATOM 1698 C C . SER B 1 73 ? 9.453 -1.944 0.14 1 98.06 73 SER B C 1
ATOM 1700 O O . SER B 1 73 ? 10.492 -1.473 -0.33 1 98.06 73 SER B O 1
ATOM 1702 N N . VAL B 1 74 ? 8.266 -1.451 -0.047 1 98.56 74 VAL B N 1
ATOM 1703 C CA . VAL B 1 74 ? 8.07 -0.091 -0.537 1 98.56 74 VAL B CA 1
ATOM 1704 C C . VAL B 1 74 ? 7.371 0.747 0.531 1 98.56 74 VAL B C 1
ATOM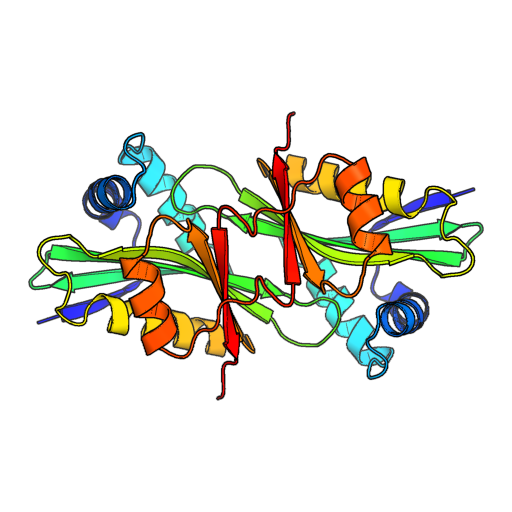 1706 O O . VAL B 1 74 ? 6.406 0.294 1.147 1 98.56 74 VAL B O 1
ATOM 1709 N N . GLY B 1 75 ? 7.949 1.913 0.8 1 98.75 75 GLY B N 1
ATOM 1710 C CA . GLY B 1 75 ? 7.277 2.84 1.695 1 98.75 75 GLY B CA 1
ATOM 1711 C C . GLY B 1 75 ? 6.152 3.604 1.026 1 98.75 75 GLY B C 1
ATOM 1712 O O . GLY B 1 75 ? 6.32 4.133 -0.075 1 98.75 75 GLY B O 1
ATOM 1713 N N . ARG B 1 76 ? 5.035 3.666 1.621 1 98.75 76 ARG B N 1
ATOM 1714 C CA . ARG B 1 76 ? 3.896 4.445 1.152 1 98.75 76 ARG B CA 1
ATOM 1715 C C . ARG B 1 76 ? 3.602 5.605 2.098 1 98.75 76 ARG B C 1
ATOM 1717 O O . ARG B 1 76 ? 3.305 5.395 3.275 1 98.75 76 ARG B O 1
ATOM 1724 N N . ILE B 1 77 ? 3.723 6.805 1.602 1 98.69 77 ILE B N 1
ATOM 1725 C CA . ILE B 1 77 ? 3.191 7.949 2.334 1 98.69 77 ILE B CA 1
ATOM 1726 C C . ILE B 1 77 ? 1.672 7.992 2.189 1 98.69 77 ILE B C 1
ATOM 1728 O O . ILE B 1 77 ? 1.152 8.164 1.084 1 98.69 77 ILE B O 1
ATOM 1732 N N . VAL B 1 78 ? 0.998 7.867 3.309 1 98.44 78 VAL B N 1
ATOM 1733 C CA . VAL B 1 78 ? -0.456 7.762 3.242 1 98.44 78 VAL B CA 1
ATOM 1734 C C . VAL B 1 78 ? -1.088 9.109 3.584 1 98.44 78 VAL B C 1
ATOM 1736 O O . VAL B 1 78 ? -2.275 9.328 3.336 1 98.44 78 VAL B O 1
ATOM 1739 N N . ALA B 1 79 ? -0.34 9.992 4.164 1 98.31 79 ALA B N 1
ATOM 1740 C CA . ALA B 1 79 ? -0.797 11.344 4.461 1 98.31 79 ALA B CA 1
ATOM 1741 C C . ALA B 1 79 ? 0.382 12.305 4.59 1 98.31 79 ALA B C 1
ATOM 1743 O O . ALA B 1 79 ? 1.42 11.953 5.156 1 98.31 79 ALA B O 1
ATOM 1744 N N . LEU B 1 80 ? 0.235 13.43 4.035 1 98.25 80 LEU B N 1
ATOM 1745 C CA . LEU B 1 80 ? 1.12 14.578 4.219 1 98.25 80 LEU B CA 1
ATOM 1746 C C . LEU B 1 80 ? 0.335 15.883 4.176 1 98.25 80 LEU B C 1
ATOM 1748 O O . LEU B 1 80 ? -0.353 16.172 3.191 1 98.25 80 LEU B O 1
ATOM 1752 N N . VAL B 1 81 ? 0.44 16.625 5.25 1 98.12 81 VAL B N 1
ATOM 1753 C CA . VAL B 1 81 ? -0.216 17.922 5.254 1 98.12 81 VAL B CA 1
ATOM 1754 C C . VAL B 1 81 ? 0.569 18.891 6.137 1 98.12 81 VAL B C 1
ATOM 1756 O O . VAL B 1 81 ? 1.045 18.516 7.211 1 98.12 81 VAL B O 1
ATOM 1759 N N . VAL B 1 82 ? 0.803 19.984 5.617 1 97.94 82 VAL B N 1
ATOM 1760 C CA . VAL B 1 82 ? 1.389 21.109 6.328 1 97.94 82 VAL B CA 1
ATOM 1761 C C . VAL B 1 82 ? 0.35 22.219 6.473 1 97.94 82 VAL B C 1
ATOM 1763 O O . VAL B 1 82 ? -0.388 22.531 5.531 1 97.94 82 VAL B O 1
ATOM 1766 N N . ASP B 1 83 ? 0.307 22.781 7.645 1 98 83 ASP B N 1
ATOM 1767 C CA . ASP B 1 83 ? -0.604 23.891 7.871 1 98 83 ASP B CA 1
ATOM 1768 C C . ASP B 1 83 ? -0.437 24.969 6.793 1 98 83 ASP B C 1
ATOM 1770 O O . ASP B 1 83 ? 0.687 25.297 6.41 1 98 83 ASP B O 1
ATOM 1774 N N . GLU B 1 84 ? -1.545 25.5 6.359 1 95.75 84 GLU B N 1
ATOM 1775 C CA . GLU B 1 84 ? -1.547 26.5 5.289 1 95.75 84 GLU B CA 1
ATOM 1776 C C . GLU B 1 84 ? -0.63 27.672 5.625 1 95.75 84 GLU B C 1
ATOM 1778 O O . GLU B 1 84 ? 0.05 28.203 4.746 1 95.75 84 GLU B O 1
ATOM 1783 N N . SER B 1 85 ? -0.545 28.031 6.863 1 93.88 85 SER B N 1
ATOM 1784 C CA . SER B 1 85 ? 0.229 29.188 7.305 1 93.88 85 SER B CA 1
ATOM 1785 C C . SER B 1 85 ? 1.728 28.922 7.227 1 93.88 85 SER B C 1
ATOM 1787 O O . SER B 1 85 ? 2.539 29.844 7.312 1 93.88 85 SER B O 1
ATOM 1789 N N . GLN B 1 86 ? 2.094 27.672 7.035 1 93.31 86 GLN B N 1
ATOM 1790 C CA . GLN B 1 86 ? 3.502 27.297 7.062 1 93.31 86 GLN B CA 1
ATOM 1791 C C . GLN B 1 86 ? 3.938 26.688 5.73 1 93.31 86 GLN B C 1
ATOM 1793 O O . GLN B 1 86 ? 5.023 26.109 5.633 1 93.31 86 GLN B O 1
ATOM 1798 N N . ARG B 1 87 ? 3.133 26.781 4.758 1 88.94 87 ARG B N 1
ATOM 1799 C CA . ARG B 1 87 ? 3.473 26.219 3.455 1 88.94 87 ARG B CA 1
ATOM 1800 C C . ARG B 1 87 ? 4.539 27.062 2.76 1 88.94 87 ARG B C 1
ATOM 1802 O O . ARG B 1 87 ? 4.602 28.281 2.951 1 88.94 87 ARG B O 1
ATOM 1809 N N . GLY B 1 88 ? 5.383 26.328 2.023 1 89.19 88 GLY B N 1
ATOM 1810 C CA . GLY B 1 88 ? 6.465 27.016 1.33 1 89.19 88 GLY B CA 1
ATOM 1811 C C . GLY B 1 88 ? 7.637 27.344 2.232 1 89.19 88 GLY B C 1
ATOM 1812 O O . GLY B 1 88 ? 8.539 28.078 1.842 1 89.19 88 GLY B O 1
ATOM 1813 N N . THR B 1 89 ? 7.629 26.766 3.465 1 91.06 89 THR B N 1
ATOM 1814 C CA . THR B 1 89 ? 8.672 27.094 4.434 1 91.06 89 THR B CA 1
ATOM 1815 C C . THR B 1 89 ? 9.672 25.953 4.555 1 91.06 89 THR B C 1
ATOM 1817 O O . THR B 1 89 ? 10.656 26.047 5.285 1 91.06 89 THR B O 1
ATOM 1820 N N . GLY B 1 90 ? 9.398 24.828 3.906 1 94.88 90 GLY B N 1
ATOM 1821 C CA . GLY B 1 90 ? 10.305 23.703 3.971 1 94.88 90 GLY B CA 1
ATOM 1822 C C . GLY B 1 90 ? 9.828 22.609 4.906 1 94.88 90 GLY B C 1
ATOM 1823 O O . GLY B 1 90 ? 10.414 21.516 4.957 1 94.88 90 GLY B O 1
ATOM 1824 N N . VAL B 1 91 ? 8.766 22.812 5.621 1 96.94 91 VAL B N 1
ATOM 1825 C CA . VAL B 1 91 ? 8.227 21.859 6.578 1 96.94 91 VAL B CA 1
ATOM 1826 C C . VAL B 1 91 ? 7.891 20.547 5.871 1 96.94 91 VAL B C 1
ATOM 1828 O O . VAL B 1 91 ? 8.227 19.469 6.355 1 96.94 91 VAL B O 1
ATOM 1831 N N . GLY B 1 92 ? 7.254 20.641 4.719 1 97.5 92 GLY B N 1
ATOM 1832 C CA . GLY B 1 92 ? 6.926 19.453 3.943 1 97.5 92 GLY B CA 1
ATOM 1833 C C . GLY B 1 92 ? 8.141 18.641 3.561 1 97.5 92 GLY B C 1
ATOM 1834 O O . GLY B 1 92 ? 8.125 17.406 3.648 1 97.5 92 GLY B O 1
ATOM 1835 N N . ARG B 1 93 ? 9.18 19.344 3.188 1 97.12 93 ARG B N 1
ATOM 1836 C CA . ARG B 1 93 ? 10.43 18.703 2.811 1 97.12 93 ARG B CA 1
ATOM 1837 C C . ARG B 1 93 ? 11.023 17.922 3.984 1 97.12 93 ARG B C 1
ATOM 1839 O O . ARG B 1 93 ? 11.477 16.781 3.822 1 97.12 93 ARG B O 1
ATOM 1846 N N . GLU B 1 94 ? 11.023 18.5 5.098 1 97.69 94 GLU B N 1
ATOM 1847 C CA . GLU B 1 94 ? 11.578 17.859 6.289 1 97.69 94 GLU B CA 1
ATOM 1848 C C . GLU B 1 94 ? 10.742 16.656 6.711 1 97.69 94 GLU B C 1
ATOM 1850 O O . GLU B 1 94 ? 11.289 15.625 7.098 1 97.69 94 GLU B O 1
ATOM 1855 N N . LEU B 1 95 ? 9.422 16.781 6.645 1 98.56 95 LEU B N 1
ATOM 1856 C CA . LEU B 1 95 ? 8.523 15.68 6.984 1 98.56 95 LEU B CA 1
ATOM 1857 C C . LEU B 1 95 ? 8.75 14.484 6.062 1 98.56 95 LEU B C 1
ATOM 1859 O O . LEU B 1 95 ? 8.875 13.352 6.531 1 98.56 95 LEU B O 1
ATOM 1863 N N . VAL B 1 96 ? 8.867 14.719 4.754 1 98.44 96 VAL B N 1
ATOM 1864 C CA . VAL B 1 96 ? 9.062 13.648 3.783 1 98.44 96 VAL B CA 1
ATOM 1865 C C . VAL B 1 96 ? 10.445 13.023 3.979 1 98.44 96 VAL B C 1
ATOM 1867 O O . VAL B 1 96 ? 10.602 11.805 3.893 1 98.44 96 VAL B O 1
ATOM 1870 N N . ALA B 1 97 ? 11.422 13.836 4.309 1 98.12 97 ALA B N 1
ATOM 1871 C CA . ALA B 1 97 ? 12.773 13.32 4.551 1 98.12 97 ALA B CA 1
ATOM 1872 C C . ALA B 1 97 ? 12.781 12.344 5.723 1 98.12 97 ALA B C 1
ATOM 1874 O O . ALA B 1 97 ? 13.422 11.297 5.66 1 98.12 97 ALA B O 1
ATOM 1875 N N . VAL B 1 98 ? 12.117 12.648 6.758 1 98.5 98 VAL B N 1
ATOM 1876 C CA . VAL B 1 98 ? 12.047 11.781 7.926 1 98.5 98 VAL B CA 1
ATOM 1877 C C . VAL B 1 98 ? 11.297 10.5 7.574 1 98.5 98 VAL B C 1
ATOM 1879 O O . VAL B 1 98 ? 11.688 9.406 7.992 1 98.5 98 VAL B O 1
ATOM 1882 N N . ALA B 1 99 ? 10.188 10.609 6.832 1 98.62 99 ALA B N 1
ATOM 1883 C CA . ALA B 1 99 ? 9.438 9.438 6.379 1 98.62 99 ALA B CA 1
ATOM 1884 C C . ALA B 1 99 ? 10.32 8.516 5.539 1 98.62 99 ALA B C 1
ATOM 1886 O O . ALA B 1 99 ? 10.289 7.293 5.711 1 98.62 99 ALA B O 1
ATOM 1887 N N . GLU B 1 100 ? 11.109 9.102 4.656 1 98.62 100 GLU B N 1
ATOM 1888 C CA . GLU B 1 100 ? 12.016 8.328 3.811 1 98.62 100 GLU B CA 1
ATOM 1889 C C . GLU B 1 100 ? 13.094 7.637 4.641 1 98.62 100 GLU B C 1
ATOM 1891 O O . GLU B 1 100 ? 13.43 6.48 4.391 1 98.62 100 GLU B O 1
ATOM 1896 N N . ALA B 1 101 ? 13.641 8.352 5.578 1 98.38 101 ALA B N 1
ATOM 1897 C CA . ALA B 1 101 ? 14.648 7.766 6.457 1 98.38 101 ALA B CA 1
ATOM 1898 C C . ALA B 1 101 ? 14.086 6.578 7.23 1 98.38 101 ALA B C 1
ATOM 1900 O O . ALA B 1 101 ? 14.75 5.551 7.375 1 98.38 101 ALA B O 1
ATOM 1901 N N . GLU B 1 102 ? 12.898 6.746 7.766 1 98.31 102 GLU B N 1
ATOM 1902 C CA . GLU B 1 102 ? 12.25 5.656 8.492 1 98.31 102 GLU B CA 1
ATOM 1903 C C . GLU B 1 102 ? 12 4.461 7.574 1 98.31 102 GLU B C 1
ATOM 1905 O O . GLU B 1 102 ? 12.227 3.314 7.969 1 98.31 102 GLU B O 1
ATOM 1910 N N . ALA B 1 103 ? 11.508 4.723 6.367 1 98.56 103 ALA B N 1
ATOM 1911 C CA . ALA B 1 103 ? 11.281 3.668 5.383 1 98.56 103 ALA B CA 1
ATOM 1912 C C . ALA B 1 103 ? 12.57 2.902 5.094 1 98.56 103 ALA B C 1
ATOM 1914 O O . ALA B 1 103 ? 12.562 1.673 5.004 1 98.56 103 ALA B O 1
ATOM 1915 N N . LEU B 1 104 ? 13.672 3.592 4.973 1 98 104 LEU B N 1
ATOM 1916 C CA . LEU B 1 104 ? 14.969 2.963 4.746 1 98 104 LEU B CA 1
ATOM 1917 C C . LEU B 1 104 ? 15.336 2.031 5.898 1 98 104 LEU B C 1
ATOM 1919 O O . LEU B 1 104 ? 15.844 0.933 5.676 1 98 104 LEU B O 1
ATOM 1923 N N . ARG B 1 105 ? 15.023 2.496 7.078 1 97.06 105 ARG B N 1
ATOM 1924 C CA . ARG B 1 105 ? 15.297 1.684 8.258 1 97.06 105 ARG B CA 1
ATOM 1925 C C . ARG B 1 105 ? 14.508 0.381 8.219 1 97.06 105 ARG B C 1
ATOM 1927 O O . ARG B 1 105 ? 14.969 -0.647 8.719 1 97.06 105 ARG B O 1
ATOM 1934 N N . TRP B 1 106 ? 13.312 0.417 7.621 1 96.5 106 TRP B N 1
ATOM 1935 C CA . TRP B 1 106 ? 12.484 -0.774 7.492 1 96.5 106 TRP B CA 1
ATOM 1936 C C . TRP B 1 106 ? 12.945 -1.64 6.324 1 96.5 106 TRP B C 1
ATOM 1938 O O . TRP B 1 106 ? 12.344 -2.678 6.039 1 96.5 106 TRP B O 1
ATOM 1948 N N . GLY B 1 107 ? 13.953 -1.172 5.57 1 96.12 107 GLY B N 1
ATOM 1949 C CA . GLY B 1 107 ? 14.445 -1.938 4.438 1 96.12 107 GLY B CA 1
ATOM 1950 C C . GLY B 1 107 ? 13.711 -1.633 3.143 1 96.12 107 GLY B C 1
ATOM 1951 O O . GLY B 1 107 ? 13.781 -2.406 2.186 1 96.12 107 GLY B O 1
ATOM 1952 N N . CYS B 1 108 ? 12.961 -0.584 3.105 1 98.38 108 CYS B N 1
ATOM 1953 C CA . CYS B 1 108 ? 12.289 -0.189 1.873 1 98.38 108 CYS B CA 1
ATOM 1954 C C . CYS B 1 108 ? 13.297 0.229 0.811 1 98.38 108 CYS B C 1
ATOM 1956 O O . CYS B 1 108 ? 14.297 0.888 1.118 1 98.38 108 CYS B O 1
ATOM 1958 N N . ILE B 1 109 ? 12.953 -0.123 -0.419 1 98.12 109 ILE B N 1
ATOM 1959 C CA . ILE B 1 109 ? 13.875 0.161 -1.513 1 98.12 109 ILE B CA 1
ATOM 1960 C C . ILE B 1 109 ? 13.336 1.312 -2.359 1 98.12 109 ILE B C 1
ATOM 1962 O O . ILE B 1 109 ? 14.008 1.778 -3.283 1 98.12 109 ILE B O 1
ATOM 1966 N N . ALA B 1 110 ? 12.141 1.744 -2.102 1 98.56 110 ALA B N 1
ATOM 1967 C CA . ALA B 1 110 ? 11.477 2.836 -2.812 1 98.56 110 ALA B CA 1
ATOM 1968 C C . ALA B 1 110 ? 10.359 3.443 -1.965 1 98.56 110 ALA B C 1
ATOM 1970 O O . ALA B 1 110 ? 10.016 2.91 -0.908 1 98.56 110 ALA B O 1
ATOM 1971 N N . MET B 1 111 ? 9.922 4.602 -2.396 1 98.75 111 MET B N 1
ATOM 1972 C CA . MET B 1 111 ? 8.734 5.258 -1.845 1 98.75 111 MET B CA 1
ATOM 1973 C C . MET B 1 111 ? 7.648 5.398 -2.904 1 98.75 111 MET B C 1
ATOM 1975 O O . MET B 1 111 ? 7.945 5.555 -4.09 1 98.75 111 MET B O 1
ATOM 1979 N N . GLU B 1 112 ? 6.41 5.324 -2.408 1 98.62 112 GLU B N 1
ATOM 1980 C CA . GLU B 1 112 ? 5.305 5.656 -3.307 1 98.62 112 GLU B CA 1
ATOM 1981 C C . GLU B 1 112 ? 4.281 6.547 -2.615 1 98.62 112 GLU B C 1
ATOM 1983 O O . GLU B 1 112 ? 4.207 6.582 -1.385 1 98.62 112 GLU B O 1
ATOM 1988 N N . VAL B 1 113 ? 3.531 7.34 -3.43 1 97.62 113 VAL B N 1
ATOM 1989 C CA . VAL B 1 113 ? 2.459 8.227 -2.986 1 97.62 113 VAL B CA 1
ATOM 1990 C C . VAL B 1 113 ? 1.344 8.25 -4.027 1 97.62 113 VAL B C 1
ATOM 1992 O O . VAL B 1 113 ? 1.609 8.352 -5.227 1 97.62 113 VAL B O 1
ATOM 1995 N N . SER B 1 114 ? 0.146 8.039 -3.576 1 96.44 114 SER B N 1
ATOM 1996 C CA . SER B 1 114 ? -1.016 8.328 -4.41 1 96.44 114 SER B CA 1
ATOM 1997 C C . SER B 1 114 ? -1.562 9.727 -4.129 1 96.44 114 SER B C 1
ATOM 1999 O O . SER B 1 114 ? -1.754 10.102 -2.973 1 96.44 114 SER B O 1
ATOM 2001 N N . SER B 1 115 ? -1.746 10.477 -5.09 1 95.31 115 SER B N 1
ATOM 2002 C CA . SER B 1 115 ? -2.205 11.852 -4.949 1 95.31 115 SER B CA 1
ATOM 2003 C C . SER B 1 115 ? -3.252 12.195 -6.004 1 95.31 115 SER B C 1
ATOM 2005 O O . SER B 1 115 ? -3.033 11.977 -7.199 1 95.31 115 SER B O 1
ATOM 2007 N N . SER B 1 116 ? -4.352 12.766 -5.516 1 93.94 116 SER B N 1
ATOM 2008 C CA . SER B 1 116 ? -5.379 13.203 -6.457 1 93.94 116 SER B CA 1
ATOM 2009 C C . SER B 1 116 ? -4.805 14.172 -7.488 1 93.94 116 SER B C 1
ATOM 2011 O O . SER B 1 116 ? -4 15.039 -7.148 1 93.94 116 SER B O 1
ATOM 2013 N N . ARG B 1 117 ? -5.258 14.062 -8.758 1 93.12 117 ARG B N 1
ATOM 2014 C CA . ARG B 1 117 ? -4.707 14.883 -9.828 1 93.12 117 ARG B CA 1
ATOM 2015 C C . ARG B 1 117 ? -5.07 16.344 -9.633 1 93.12 117 ARG B C 1
ATOM 2017 O O . ARG B 1 117 ? -4.441 17.234 -10.219 1 93.12 117 ARG B O 1
ATOM 2024 N N . HIS B 1 118 ? -6.023 16.672 -8.766 1 90.31 118 HIS B N 1
ATOM 2025 C CA . HIS B 1 118 ? -6.387 18.047 -8.516 1 90.31 118 HIS B CA 1
ATOM 2026 C C . HIS B 1 118 ? -5.383 18.719 -7.582 1 90.31 118 HIS B C 1
ATOM 2028 O O . HIS B 1 118 ? -5.383 19.953 -7.441 1 90.31 118 HIS B O 1
ATOM 2034 N N . ARG B 1 119 ? -4.527 17.906 -6.977 1 90.38 119 ARG B N 1
ATOM 2035 C CA . ARG B 1 119 ? -3.547 18.422 -6.031 1 90.38 119 ARG B CA 1
ATOM 2036 C C . ARG B 1 119 ? -2.258 18.828 -6.746 1 90.38 119 ARG B C 1
ATOM 2038 O O . ARG B 1 119 ? -1.188 18.297 -6.441 1 90.38 119 ARG B O 1
ATOM 2045 N N . THR B 1 120 ? -2.312 19.875 -7.562 1 87.81 120 THR B N 1
ATOM 2046 C CA . THR B 1 120 ? -1.212 20.266 -8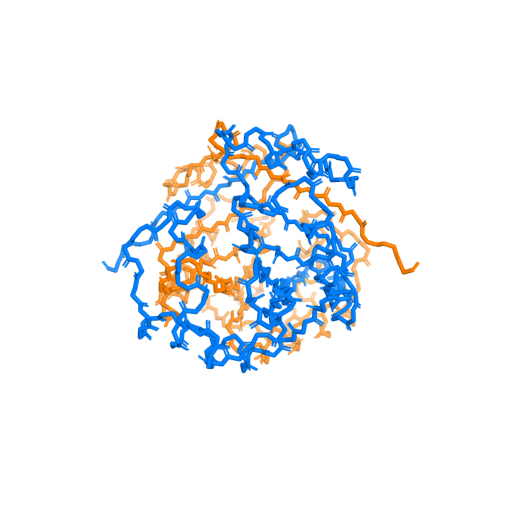.445 1 87.81 120 THR B CA 1
ATOM 2047 C C . THR B 1 120 ? -0.012 20.734 -7.633 1 87.81 120 THR B C 1
ATOM 2049 O O . THR B 1 120 ? 1.137 20.5 -8.008 1 87.81 120 THR B O 1
ATOM 2052 N N . GLY B 1 121 ? -0.283 21.438 -6.535 1 87.62 121 GLY B N 1
ATOM 2053 C CA . GLY B 1 121 ? 0.802 21.844 -5.66 1 87.62 121 GLY B CA 1
ATOM 2054 C C . GLY B 1 121 ? 1.579 20.672 -5.086 1 87.62 121 GLY B C 1
ATOM 2055 O O . GLY B 1 121 ? 2.811 20.688 -5.059 1 87.62 121 GLY B O 1
ATOM 2056 N N . ALA B 1 122 ? 0.852 19.688 -4.629 1 90.06 122 ALA B N 1
ATOM 2057 C CA . ALA B 1 122 ? 1.499 18.484 -4.121 1 90.06 122 ALA B CA 1
ATOM 2058 C C . ALA B 1 122 ? 2.348 17.812 -5.199 1 90.06 122 ALA B C 1
ATOM 2060 O O . ALA B 1 122 ? 3.439 17.312 -4.922 1 90.06 122 ALA B O 1
ATOM 2061 N N . HIS B 1 123 ? 1.915 17.844 -6.461 1 95.19 123 HIS B N 1
ATOM 2062 C CA . HIS B 1 123 ? 2.627 17.203 -7.566 1 95.19 123 HIS B CA 1
ATOM 2063 C C . HIS B 1 123 ? 3.977 17.875 -7.805 1 95.19 123 HIS B C 1
ATOM 2065 O O . HIS B 1 123 ? 4.996 17.188 -7.945 1 95.19 123 HIS B O 1
ATOM 2071 N N . ALA B 1 124 ? 3.898 19.172 -7.832 1 94.31 124 ALA B N 1
ATOM 2072 C CA . ALA B 1 124 ? 5.141 19.922 -8.008 1 94.31 124 ALA B CA 1
ATOM 2073 C C . ALA B 1 124 ? 6.121 19.625 -6.871 1 94.31 124 ALA B C 1
ATOM 2075 O O . ALA B 1 124 ? 7.324 19.5 -7.102 1 94.31 124 ALA B O 1
ATOM 2076 N N . PHE B 1 125 ? 5.602 19.547 -5.73 1 95.25 125 PHE B N 1
ATOM 2077 C CA . PHE B 1 125 ? 6.391 19.25 -4.543 1 95.25 125 PHE B CA 1
ATOM 2078 C C . PHE B 1 125 ? 7.082 17.906 -4.68 1 95.25 125 PHE B C 1
ATOM 2080 O O . PHE B 1 125 ? 8.297 17.797 -4.496 1 95.25 125 PHE B O 1
ATOM 2087 N N . TYR B 1 126 ? 6.395 16.812 -5.027 1 96.81 126 TYR B N 1
ATOM 2088 C CA . TYR B 1 126 ? 6.957 15.469 -5.141 1 96.81 126 TYR B CA 1
ATOM 2089 C C . TYR B 1 126 ? 7.941 15.383 -6.305 1 96.81 126 TYR B C 1
ATOM 2091 O O . TYR B 1 126 ? 8.992 14.758 -6.188 1 96.81 126 TYR B O 1
ATOM 2099 N N . ARG B 1 127 ? 7.613 16.031 -7.406 1 96.44 127 ARG B N 1
ATOM 2100 C CA . ARG B 1 127 ? 8.523 16.047 -8.547 1 96.44 127 ARG B CA 1
ATOM 2101 C C . ARG B 1 127 ? 9.852 16.703 -8.172 1 96.44 127 ARG B C 1
ATOM 2103 O O . ARG B 1 127 ? 10.914 16.203 -8.547 1 96.44 127 ARG B O 1
ATOM 2110 N N . ALA B 1 128 ? 9.773 17.766 -7.438 1 95.88 128 ALA B N 1
ATOM 2111 C CA . ALA B 1 128 ? 10.969 18.484 -6.996 1 95.88 128 ALA B CA 1
ATOM 2112 C C . ALA B 1 128 ? 11.836 17.609 -6.098 1 95.88 128 ALA B C 1
ATOM 2114 O O . ALA B 1 128 ? 13.039 17.828 -5.973 1 95.88 128 ALA B O 1
ATOM 2115 N N . ARG B 1 129 ? 11.25 16.609 -5.512 1 95.5 129 ARG B N 1
ATOM 2116 C CA . ARG B 1 129 ? 11.961 15.727 -4.594 1 95.5 129 ARG B CA 1
ATOM 2117 C C . ARG B 1 129 ? 12.406 14.453 -5.297 1 95.5 129 ARG B C 1
ATOM 2119 O O . ARG B 1 129 ? 12.867 13.508 -4.648 1 95.5 129 ARG B O 1
ATOM 2126 N N . GLY B 1 130 ? 12.195 14.352 -6.578 1 96.88 130 GLY B N 1
ATOM 2127 C CA . GLY B 1 130 ? 12.719 13.242 -7.355 1 96.88 130 GLY B CA 1
ATOM 2128 C C . GLY B 1 130 ? 11.695 12.141 -7.586 1 96.88 130 GLY B C 1
ATOM 2129 O O . GLY B 1 130 ? 12.031 11.078 -8.109 1 96.88 130 GLY B O 1
ATOM 2130 N N . TYR B 1 131 ? 10.461 12.391 -7.168 1 97.88 131 TYR B N 1
ATOM 2131 C CA . TYR B 1 131 ? 9.406 11.422 -7.469 1 97.88 131 TYR B CA 1
ATOM 2132 C C . TYR B 1 131 ? 8.922 11.57 -8.906 1 97.88 131 TYR B C 1
ATOM 2134 O O . TYR B 1 131 ? 8.859 12.68 -9.438 1 97.88 131 TYR B O 1
ATOM 2142 N N . GLU B 1 132 ? 8.547 10.438 -9.445 1 97.12 132 GLU B N 1
ATOM 2143 C CA . GLU B 1 132 ? 8.023 10.422 -10.805 1 97.12 132 GLU B CA 1
ATOM 2144 C C . GLU B 1 132 ? 6.633 9.797 -10.859 1 97.12 132 GLU B C 1
ATOM 2146 O O . GLU B 1 132 ? 6.383 8.773 -10.219 1 97.12 132 GLU B O 1
ATOM 2151 N N . ASP B 1 133 ? 5.75 10.43 -11.586 1 95.94 133 ASP B N 1
ATOM 2152 C CA . ASP B 1 133 ? 4.43 9.852 -11.82 1 95.94 133 ASP B CA 1
ATOM 2153 C C . ASP B 1 133 ? 4.523 8.625 -12.719 1 95.94 133 ASP B C 1
ATOM 2155 O O . ASP B 1 133 ? 4.926 8.727 -13.883 1 95.94 133 ASP B O 1
ATOM 2159 N N . ARG B 1 134 ? 4.039 7.477 -12.203 1 95.94 134 ARG B N 1
ATOM 2160 C CA . ARG B 1 134 ? 4.215 6.215 -12.914 1 95.94 134 ARG B CA 1
ATOM 2161 C C . ARG B 1 134 ? 2.953 5.844 -13.688 1 95.94 134 ARG B C 1
ATOM 2163 O O . ARG B 1 134 ? 2.863 4.75 -14.25 1 95.94 134 ARG B O 1
ATOM 2170 N N . CYS B 1 135 ? 2.018 6.723 -13.82 1 94.69 135 CYS B N 1
ATOM 2171 C CA . CYS B 1 135 ? 0.739 6.395 -14.438 1 94.69 135 CYS B CA 1
ATOM 2172 C C . CYS B 1 135 ? 0.913 6.082 -15.922 1 94.69 135 CYS B C 1
ATOM 2174 O O . CYS B 1 135 ? 0.055 5.441 -16.531 1 94.69 135 CYS B O 1
ATOM 2176 N N . GLU B 1 136 ? 1.979 6.492 -16.562 1 91.25 136 GLU B N 1
ATOM 2177 C CA . GLU B 1 136 ? 2.246 6.117 -17.953 1 91.25 136 GLU B CA 1
ATOM 2178 C C . GLU B 1 136 ? 2.752 4.68 -18.047 1 91.25 136 GLU B C 1
ATOM 2180 O O . GLU B 1 136 ? 2.559 4.016 -19.062 1 91.25 136 GLU B O 1
ATOM 2185 N N . ARG B 1 137 ? 3.281 4.156 -16.984 1 93.19 137 ARG B N 1
ATOM 2186 C CA . ARG B 1 137 ? 3.936 2.852 -17.031 1 93.19 137 ARG B CA 1
ATOM 2187 C C . ARG B 1 137 ? 3.105 1.803 -16.297 1 93.19 137 ARG B C 1
ATOM 2189 O O . ARG B 1 137 ? 3.23 0.606 -16.562 1 93.19 137 ARG B O 1
ATOM 2196 N N . SER B 1 138 ? 2.361 2.293 -15.414 1 94.81 138 SER B N 1
ATOM 2197 C CA . SER B 1 138 ? 1.609 1.36 -14.578 1 94.81 138 SER B CA 1
ATOM 2198 C C . SER B 1 138 ? 0.188 1.857 -14.336 1 94.81 138 SER B C 1
ATOM 2200 O O . SER B 1 138 ? -0.031 3.053 -14.133 1 94.81 138 SER B O 1
ATOM 2202 N N . ALA B 1 139 ? -0.739 0.943 -14.391 1 95.06 139 ALA B N 1
ATOM 2203 C CA . ALA B 1 139 ? -2.117 1.229 -14 1 95.06 139 ALA B CA 1
ATOM 2204 C C . ALA B 1 139 ? -2.295 1.104 -12.484 1 95.06 139 ALA B C 1
ATOM 2206 O O . ALA B 1 139 ? -1.557 0.368 -11.828 1 95.06 139 ALA B O 1
ATOM 2207 N N . LYS B 1 140 ? -3.188 1.893 -11.984 1 96.25 140 LYS B N 1
ATOM 2208 C CA . LYS B 1 140 ? -3.594 1.827 -10.586 1 96.25 140 LYS B CA 1
ATOM 2209 C C . LYS B 1 140 ? -5.043 1.365 -10.453 1 96.25 140 LYS B C 1
ATOM 2211 O O . LYS B 1 140 ? -5.961 2.188 -10.406 1 96.25 140 LYS B O 1
ATOM 2216 N N . PHE B 1 141 ? -5.262 0.127 -10.328 1 97.44 141 PHE B N 1
ATOM 2217 C CA . PHE B 1 141 ? -6.609 -0.418 -10.234 1 97.44 141 PHE B CA 1
ATOM 2218 C C . PHE B 1 141 ? -7.145 -0.301 -8.805 1 97.44 141 PHE B C 1
ATOM 2220 O O . PHE B 1 141 ? -6.406 -0.514 -7.844 1 97.44 141 PHE B O 1
ATOM 2227 N N . TYR B 1 142 ? -8.383 0.036 -8.734 1 97.94 142 TYR B N 1
ATOM 2228 C CA . TYR B 1 142 ? -9.039 0.263 -7.457 1 97.94 142 TYR B CA 1
ATOM 2229 C C . TYR B 1 142 ? -10.477 -0.256 -7.484 1 97.94 142 TYR B C 1
ATOM 2231 O O . TYR B 1 142 ? -11.164 -0.13 -8.492 1 97.94 142 TYR B O 1
ATOM 2239 N N . ARG B 1 143 ? -10.891 -0.846 -6.402 1 97.94 143 ARG B N 1
ATOM 2240 C CA . ARG B 1 143 ? -12.266 -1.313 -6.254 1 97.94 143 ARG B CA 1
ATOM 2241 C C . ARG B 1 143 ? -12.734 -1.18 -4.809 1 97.94 143 ARG B C 1
ATOM 2243 O O . ARG B 1 143 ? -12.094 -1.699 -3.893 1 97.94 143 ARG B O 1
ATOM 2250 N N . ALA B 1 144 ? -13.867 -0.48 -4.617 1 97.5 144 ALA B N 1
ATOM 2251 C CA . ALA B 1 144 ? -14.477 -0.426 -3.291 1 97.5 144 ALA B CA 1
ATOM 2252 C C . ALA B 1 144 ? -14.969 -1.805 -2.854 1 97.5 144 ALA B C 1
ATOM 2254 O O . ALA B 1 144 ? -15.477 -2.576 -3.668 1 97.5 144 ALA B O 1
ATOM 2255 N N . LEU B 1 145 ? -14.734 -2.084 -1.601 1 95.62 145 LEU B N 1
ATOM 2256 C CA . LEU B 1 145 ? -15.242 -3.33 -1.036 1 95.62 145 LEU B CA 1
ATOM 2257 C C . LEU B 1 145 ? -16.547 -3.098 -0.294 1 95.62 145 LEU B C 1
ATOM 2259 O O . LEU B 1 145 ? -16.703 -2.086 0.391 1 95.62 145 LEU B O 1
ATOM 2263 N N . THR B 1 146 ? -17.531 -3.777 -0.619 1 84.88 146 THR B N 1
ATOM 2264 C CA . THR B 1 146 ? -18.797 -3.729 0.1 1 84.88 146 THR B CA 1
ATOM 2265 C C . THR B 1 146 ? -18.984 -4.977 0.957 1 84.88 146 THR B C 1
ATOM 2267 O O . THR B 1 146 ? -18.734 -6.094 0.498 1 84.88 146 THR B O 1
ATOM 2270 N N . ALA B 1 147 ? -19.266 -4.828 2.254 1 65.31 147 ALA B N 1
ATOM 2271 C CA . ALA B 1 147 ? -19.578 -5.988 3.088 1 65.31 147 ALA B CA 1
ATOM 2272 C C . ALA B 1 147 ? -20.781 -6.742 2.545 1 65.31 147 ALA B C 1
ATOM 2274 O O . ALA B 1 147 ? -21.656 -6.152 1.907 1 65.31 147 ALA B O 1
#

Foldseek 3Di:
DKDKDFDALVCLVQVLVQVVVVPDVPDDSVNSSVVSVVQVPDPFKTKMFIDDPRHTFKMWIKGWAADDVDGFTEIETPDIGGHPVCPPVCRRVVRVVVSVVSRVVRRHPYYDYDDDPVPVVVVVVCVVVVDDDCVVPDPDDDDDDDD/DKDKDFDALVCLVQVLVQVVVVPDVPDDSVNSSVVSVVQVPDPFKTKMFIDDPRHTFWMWIKGWAADDVDGFTEIETPDIGGHPVCPPVCRRVVRVVVSVVSRVVRRHPYYDYDDDPVPVVVVVVCVVVVDDDCVVPDPDDDDDDDD

InterPro domains:
  IPR000182 GNAT domain [PF00583] (29-131)
  IPR000182 GNAT domain [PS51186] (2-147)
  IPR016181 Acyl-CoA N-acyltransferase [SSF55729] (2-136)
  IPR050832 Bacterial Acetyltransferase [PTHR43877] (2-136)

Nearest PDB structures (foldseek):
  8a9n-assembly1_B  TM=8.682E-01  e=7.600E-11  Acinetobacter baumannii
  8a9o-assembly1_A  TM=8.614E-01  e=7.129E-11  Acinetobacter baumannii
  7n1l-assembly4_F  TM=8.214E-01  e=9.813E-11  Brucella abortus 2308
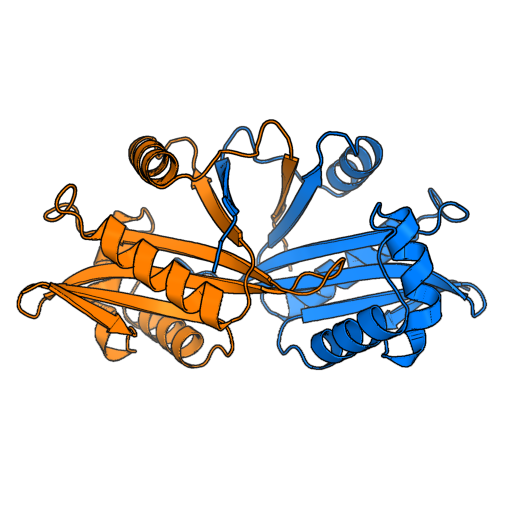  4yfj-assembly1_A  TM=7.667E-01  e=5.885E-11  Pseudomonas aeruginosa
  7n1l-assembly6_I  TM=8.129E-01  e=1.856E-09  Brucella abortus 2308

Secondary structure (DSSP, 8-state):
-EEEEE--GGGHHHHHHHHHHHT-TT--HHHHHHHHHHHHH-TTEEEEEEEETTEEEEEEEEEEEE-SSSSSEEEEEEEEEE-GGGTTTTHHHHHHHHHHHHHHHTTEEEEEEEEETT-HHHHHHHHHTT-EE-TTTEEEEEEEPP-/-EEEEE--GGGHHHHHHHHHHHT-TT--HHHHHHHHHHHHH-TTEEEEEEEETTEEEEEEEEEEEE-SSSSSEEEEEEEEEE-GGGTTSSHHHHHHHHHHHHHHHTTEEEEEEEEETT-HHHHHHHHHTT-EE-TTTEEEEEEE---

Radius of gyration: 19.63 Å; Cα contacts (8 Å, |Δi|>4): 599; chains: 2; bounding box: 41×61×44 Å